Protein AF-A0A849RIR8-F1 (afdb_monomer)

Radius of gyration: 17.21 Å; Cα contacts (8 Å, |Δi|>4): 256; chains: 1; bounding box: 41×35×41 Å

Secondary structure (DSSP, 8-state):
-EEEEESTT--HHHHHHHHHHHHHTGGGPPSEEEEEE----TT-TTS-GGGGSSEEEEETTS---S--HHHHHHHTSTT-SEEEEE-HHHHTS-HHHHHHHHHHHHHHHHHHHH----HHHHHHHHHHHTSTTTTTS-S-SS-HHHHHHHHHHHHHHHHHT-HHHHHHHHHH--BTTB--HHHHHHHHHHHHHHHTTTHHHHHS--

Sequence (206 aa):
MEILSYPKHSFSDQKILVRQIADFLEPEYSPSHVVLDGGNYSDDATVLDEFRDFAFSWNRDRPKDRVPSHVLGLMNEDLCRNLIWLSRRALEEEEVLLVWIVAHELRHIYQGAKGFSSDALRRVSRDLWRQAEFRALPSSPLGVAELDAEIFAMQTASSILGPAPVTEFLERRLLPRCPRKSYALFLQRLEVACRGNDYQAVNRLS

Foldseek 3Di:
DAEAEVVGPPLPVLVVLLVVLCVVVVVQDDQAYEYHYLDDCPPPPLADCQLVDQKAKDALVDDDGSDPPVVSVLSPDPSHGMYIYGHSVLSPDDSLSVLLSSQLNRLVVSCVPPNADQPQLVVLLQVLCVDPLNVPFPSDPPPSSSLVSNLRSLVSSCVRVNNVVSVVCLCVAADPVGRDNCVVVSSVSSNVSCVVVCRVVRVVPD

Structure (mmCIF, N/CA/C/O backbone):
data_AF-A0A849RIR8-F1
#
_entry.id   AF-A0A849RIR8-F1
#
loop_
_atom_site.group_PDB
_atom_site.id
_atom_site.type_symbol
_atom_site.label_atom_id
_atom_site.label_alt_id
_atom_site.label_comp_id
_atom_site.label_asym_id
_atom_site.label_entity_id
_atom_site.label_seq_id
_atom_site.pdbx_PDB_ins_code
_atom_site.Cartn_x
_atom_site.Cartn_y
_atom_site.Cartn_z
_atom_site.occupancy
_atom_site.B_iso_or_equiv
_atom_site.auth_seq_id
_atom_site.auth_comp_id
_atom_site.auth_asym_id
_atom_site.auth_atom_id
_atom_site.pdbx_PDB_model_num
ATOM 1 N N . MET A 1 1 ? -0.860 -13.962 -8.330 1.00 86.81 1 MET A N 1
ATOM 2 C CA . MET A 1 1 ? 0.022 -12.775 -8.370 1.00 86.81 1 MET A CA 1
ATOM 3 C C . MET A 1 1 ? 1.433 -13.234 -8.698 1.00 86.81 1 MET A C 1
ATOM 5 O O . MET A 1 1 ? 1.853 -14.254 -8.163 1.00 86.81 1 MET A O 1
ATOM 9 N N . GLU A 1 2 ? 2.149 -12.511 -9.553 1.00 91.38 2 GLU A N 1
ATOM 10 C CA . GLU A 1 2 ? 3.565 -12.779 -9.838 1.00 91.38 2 GLU A CA 1
ATOM 11 C C . GLU A 1 2 ? 4.462 -11.814 -9.051 1.00 91.38 2 GLU A C 1
ATOM 13 O O . GLU A 1 2 ? 4.167 -10.623 -8.984 1.00 91.38 2 GLU A O 1
ATOM 18 N N . ILE A 1 3 ? 5.536 -12.316 -8.430 1.00 93.44 3 ILE A N 1
ATOM 19 C CA . ILE A 1 3 ? 6.469 -11.498 -7.638 1.00 93.44 3 ILE A CA 1
ATOM 20 C C . ILE A 1 3 ? 7.867 -11.600 -8.232 1.00 93.44 3 ILE A C 1
ATOM 22 O O . ILE A 1 3 ? 8.478 -12.672 -8.259 1.00 93.44 3 ILE A O 1
ATOM 26 N N . LEU A 1 4 ? 8.393 -10.456 -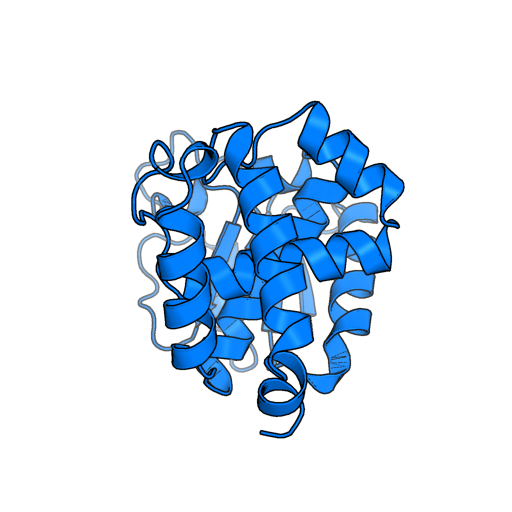8.644 1.00 94.69 4 LEU A N 1
ATOM 27 C CA . LEU A 1 4 ? 9.645 -10.308 -9.370 1.00 94.69 4 LEU A CA 1
ATOM 28 C C . LEU A 1 4 ? 10.625 -9.467 -8.556 1.00 94.69 4 LEU A C 1
ATOM 30 O O . LEU A 1 4 ? 10.229 -8.687 -7.695 1.00 94.69 4 LEU A O 1
ATOM 34 N N . SER A 1 5 ? 11.921 -9.618 -8.825 1.00 95.44 5 SER A N 1
ATOM 35 C CA . SER A 1 5 ? 12.939 -8.754 -8.225 1.00 95.44 5 SER A CA 1
ATOM 36 C C . SER A 1 5 ? 13.954 -8.270 -9.241 1.00 95.44 5 SER A C 1
ATOM 38 O O . SER A 1 5 ? 14.347 -9.012 -10.147 1.00 95.44 5 SER A O 1
ATOM 40 N N . TYR A 1 6 ? 14.437 -7.057 -9.010 1.00 93.44 6 TYR A N 1
ATOM 41 C CA . TYR A 1 6 ? 15.592 -6.485 -9.673 1.00 93.44 6 TYR A CA 1
ATOM 42 C C . TYR A 1 6 ? 16.585 -5.972 -8.613 1.00 93.44 6 TYR A C 1
ATOM 44 O O . TYR A 1 6 ? 16.208 -5.113 -7.826 1.00 93.44 6 TYR A O 1
ATOM 52 N N . PRO A 1 7 ? 17.835 -6.470 -8.546 1.00 91.56 7 PRO A N 1
ATOM 53 C CA . PRO A 1 7 ? 18.391 -7.568 -9.332 1.00 91.56 7 PRO A CA 1
ATOM 54 C C . PRO A 1 7 ? 17.647 -8.905 -9.154 1.00 91.56 7 PRO A C 1
ATOM 56 O O . PRO A 1 7 ? 16.897 -9.135 -8.196 1.00 91.56 7 PRO A O 1
ATOM 59 N N . LYS A 1 8 ? 17.839 -9.816 -10.116 1.00 87.38 8 LYS A N 1
ATOM 60 C CA . LYS A 1 8 ? 17.247 -11.160 -10.051 1.00 87.38 8 LYS A CA 1
ATOM 61 C C . LYS A 1 8 ? 17.768 -11.904 -8.817 1.00 87.38 8 LYS A C 1
ATOM 63 O O . LYS A 1 8 ? 18.931 -11.773 -8.457 1.00 87.38 8 LYS A O 1
ATOM 68 N N . HIS A 1 9 ? 16.901 -12.708 -8.201 1.00 84.12 9 HIS A N 1
ATOM 69 C CA . HIS A 1 9 ? 17.190 -13.511 -6.998 1.00 84.12 9 HIS A CA 1
ATOM 70 C C . HIS A 1 9 ? 17.498 -12.723 -5.709 1.00 84.12 9 HIS A C 1
ATOM 72 O O . HIS A 1 9 ? 17.885 -13.325 -4.713 1.00 84.12 9 HIS A O 1
ATOM 78 N N . SER A 1 10 ? 17.266 -11.410 -5.686 1.00 89.06 10 SER A N 1
ATOM 79 C CA . SER A 1 10 ? 17.319 -10.599 -4.464 1.00 89.06 10 SER A CA 1
ATOM 80 C C . SER A 1 10 ? 16.000 -10.639 -3.672 1.00 89.06 10 SER A C 1
ATOM 82 O O . SER A 1 10 ? 14.967 -11.099 -4.180 1.00 89.06 10 SER A O 1
ATOM 84 N N . PHE A 1 11 ? 16.054 -10.122 -2.437 1.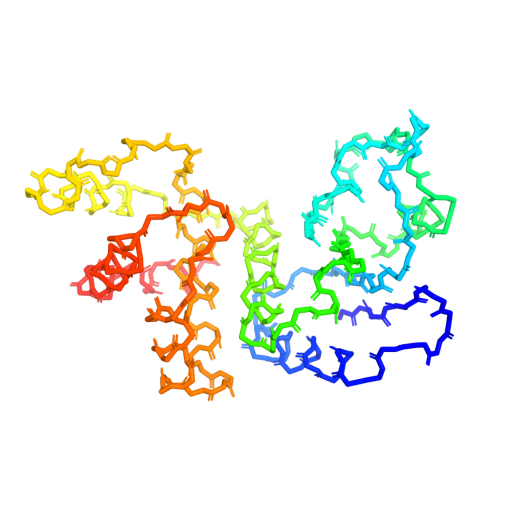00 93.62 11 PHE A N 1
ATOM 85 C CA . PHE A 1 11 ? 14.905 -9.826 -1.567 1.00 93.62 11 PHE A CA 1
ATOM 86 C C . PHE A 1 11 ? 14.034 -11.037 -1.197 1.00 93.62 11 PHE A C 1
ATOM 88 O O . PHE A 1 11 ? 12.807 -10.967 -1.242 1.00 93.62 11 PHE A O 1
ATOM 95 N N . SER A 1 12 ? 14.656 -12.177 -0.880 1.00 92.81 12 SER A N 1
ATOM 96 C CA . SER A 1 12 ? 13.939 -13.421 -0.556 1.00 92.81 12 SER A CA 1
ATOM 97 C C . SER A 1 12 ? 12.933 -13.251 0.586 1.00 92.81 12 SER A C 1
ATOM 99 O O . SER A 1 12 ? 11.796 -13.699 0.450 1.00 92.81 12 SER A O 1
ATOM 101 N N . ASP A 1 13 ? 13.313 -12.553 1.655 1.00 93.81 13 ASP A N 1
ATOM 102 C CA . ASP A 1 13 ? 12.458 -12.361 2.831 1.00 93.81 13 ASP A CA 1
ATOM 103 C C . ASP A 1 13 ? 11.270 -11.447 2.506 1.00 93.81 13 ASP A C 1
ATOM 105 O O . ASP A 1 13 ? 10.117 -11.788 2.771 1.00 93.81 13 ASP A O 1
ATOM 109 N N . GLN A 1 14 ? 11.515 -10.341 1.798 1.00 95.31 14 GLN A N 1
ATOM 110 C CA . GLN A 1 14 ? 10.458 -9.440 1.337 1.00 95.31 14 GLN A CA 1
ATOM 111 C C . GLN A 1 14 ? 9.493 -10.149 0.379 1.00 95.31 14 GLN A C 1
ATOM 113 O O . GLN A 1 14 ? 8.292 -9.903 0.430 1.00 95.31 14 GLN A O 1
ATOM 118 N N . LYS A 1 15 ? 9.973 -11.065 -0.474 1.00 94.56 15 LYS A N 1
ATOM 119 C CA . LYS A 1 15 ? 9.090 -11.879 -1.328 1.00 94.56 15 LYS A CA 1
ATOM 120 C C . LYS A 1 15 ? 8.179 -12.782 -0.510 1.00 94.56 15 LYS A C 1
ATOM 122 O O . LYS A 1 15 ? 7.018 -12.929 -0.879 1.00 94.56 15 LYS A O 1
ATOM 127 N N . ILE A 1 16 ? 8.689 -13.399 0.557 1.00 93.94 16 ILE A N 1
ATOM 128 C CA . ILE A 1 16 ? 7.873 -14.222 1.461 1.00 93.94 16 ILE A CA 1
ATOM 129 C C . ILE A 1 16 ? 6.782 -13.355 2.089 1.00 93.94 16 ILE A C 1
ATOM 131 O O . ILE A 1 16 ? 5.612 -13.728 2.035 1.00 93.94 16 ILE A O 1
ATOM 135 N N . LEU A 1 17 ? 7.142 -12.172 2.584 1.00 94.12 17 LEU A N 1
ATOM 136 C CA . LEU A 1 17 ? 6.191 -11.249 3.194 1.00 94.12 17 LEU A CA 1
ATOM 137 C C . LEU A 1 17 ? 5.127 -10.766 2.195 1.00 94.12 17 LEU A C 1
ATOM 139 O O . LEU A 1 17 ? 3.938 -10.807 2.488 1.00 94.12 17 LEU A O 1
ATOM 143 N N . VAL A 1 18 ? 5.522 -10.399 0.971 1.00 93.81 18 VAL A N 1
ATOM 144 C CA . VAL A 1 18 ? 4.588 -10.012 -0.105 1.00 93.81 18 VAL A CA 1
ATOM 145 C C . VAL A 1 18 ? 3.625 -11.154 -0.451 1.00 93.81 18 VAL A C 1
ATOM 147 O O . VAL A 1 18 ? 2.446 -10.894 -0.690 1.00 93.81 18 VAL A O 1
ATOM 150 N N . ARG A 1 19 ? 4.082 -12.417 -0.444 1.00 92.38 19 ARG A N 1
ATOM 151 C CA . ARG A 1 19 ? 3.189 -13.579 -0.621 1.00 92.38 19 ARG A CA 1
ATOM 152 C C . ARG A 1 19 ? 2.186 -13.688 0.513 1.00 92.38 19 ARG A C 1
ATOM 154 O O . ARG A 1 19 ? 1.003 -13.772 0.230 1.00 92.38 19 ARG A O 1
ATOM 161 N N . GLN A 1 20 ? 2.633 -13.599 1.763 1.00 91.81 20 GLN A N 1
ATOM 162 C CA . GLN A 1 20 ? 1.737 -13.652 2.923 1.00 91.81 20 GLN A CA 1
ATOM 163 C C . GLN A 1 20 ? 0.651 -12.571 2.861 1.00 91.81 20 GLN A C 1
ATOM 165 O O . GLN A 1 20 ? -0.508 -12.847 3.165 1.00 91.81 20 GLN A O 1
ATOM 170 N N . ILE A 1 21 ? 1.006 -11.359 2.422 1.00 91.94 21 ILE A N 1
ATOM 171 C CA . ILE A 1 21 ? 0.040 -10.273 2.214 1.00 91.94 21 ILE A CA 1
ATOM 172 C C . ILE A 1 21 ? -0.959 -10.636 1.122 1.00 91.94 21 ILE A C 1
ATOM 174 O O . ILE A 1 21 ? -2.155 -10.456 1.306 1.00 91.94 21 ILE A O 1
ATOM 178 N N . ALA A 1 22 ? -0.498 -11.145 -0.016 1.00 87.88 22 ALA A N 1
ATOM 179 C CA . ALA A 1 22 ? -1.400 -11.502 -1.101 1.00 87.88 22 ALA A CA 1
ATOM 180 C C . ALA A 1 22 ? -2.305 -12.692 -0.766 1.00 87.88 22 ALA A C 1
ATOM 182 O O . ALA A 1 22 ? -3.479 -12.651 -1.114 1.00 87.88 22 ALA A O 1
ATOM 183 N N . ASP A 1 23 ? -1.794 -13.697 -0.057 1.00 87.12 23 ASP A N 1
ATOM 184 C CA . ASP A 1 23 ? -2.561 -14.864 0.387 1.00 87.12 23 ASP A CA 1
ATOM 185 C C . ASP A 1 23 ? -3.642 -14.450 1.400 1.00 87.12 23 ASP A C 1
ATOM 187 O O . ASP A 1 23 ? -4.774 -14.925 1.345 1.00 87.12 23 ASP A O 1
ATOM 191 N N . PHE A 1 24 ? -3.343 -13.487 2.281 1.00 84.25 24 PHE A N 1
ATOM 192 C CA . PHE A 1 24 ? -4.341 -12.888 3.175 1.00 84.25 24 PHE A CA 1
ATOM 193 C C . PHE A 1 24 ? -5.475 -12.177 2.409 1.00 84.25 24 PHE A C 1
ATOM 195 O O . PHE A 1 24 ? -6.596 -12.080 2.908 1.00 84.25 24 PHE A O 1
ATOM 202 N N . LEU A 1 25 ? -5.197 -11.706 1.190 1.00 79.19 25 LEU A N 1
ATOM 203 C CA . LEU A 1 25 ? -6.100 -10.910 0.353 1.00 79.19 25 LEU A CA 1
ATOM 204 C C . LEU A 1 25 ? -6.679 -11.679 -0.844 1.00 79.19 25 LEU A C 1
ATOM 206 O O . LEU A 1 25 ? -7.371 -11.084 -1.672 1.00 79.19 25 LEU A O 1
ATOM 210 N N . GLU A 1 26 ? -6.413 -12.983 -0.943 1.00 68.19 26 GLU A N 1
ATOM 211 C CA . GLU A 1 26 ? -6.712 -13.832 -2.105 1.00 68.19 26 GLU A CA 1
ATOM 212 C C . GLU A 1 26 ? -8.153 -13.704 -2.663 1.00 68.19 26 GLU A C 1
ATOM 214 O O . GLU A 1 26 ? -8.300 -13.693 -3.888 1.00 68.19 26 GLU A O 1
ATOM 219 N N . PRO A 1 27 ? -9.221 -13.511 -1.854 1.00 59.34 27 PRO A N 1
ATOM 220 C CA . PRO A 1 27 ? -10.583 -13.353 -2.378 1.00 59.34 27 PRO A CA 1
ATOM 221 C C . PRO A 1 27 ? -10.818 -12.068 -3.190 1.00 59.34 27 PRO A C 1
ATOM 223 O O . PRO A 1 27 ? -11.763 -11.996 -3.974 1.00 59.34 27 PRO A O 1
ATOM 226 N N . GLU A 1 28 ? -9.991 -11.042 -2.996 1.00 62.31 28 GLU A N 1
ATOM 227 C CA . GLU A 1 28 ? -10.216 -9.682 -3.505 1.00 62.31 28 GLU A CA 1
ATOM 228 C C . GLU A 1 28 ? -9.292 -9.333 -4.689 1.00 62.31 28 GLU A C 1
ATOM 230 O O . GLU A 1 28 ? -9.334 -8.228 -5.232 1.00 62.31 28 GLU A O 1
ATOM 235 N N . TYR A 1 29 ? -8.453 -10.272 -5.134 1.00 66.50 29 TYR A N 1
ATOM 236 C CA . TYR A 1 29 ? -7.325 -9.947 -6.000 1.00 66.50 29 TYR A CA 1
ATOM 237 C C . TYR A 1 29 ? -7.638 -9.923 -7.499 1.00 66.50 29 TYR A C 1
ATOM 239 O O . TYR A 1 29 ? -8.148 -10.880 -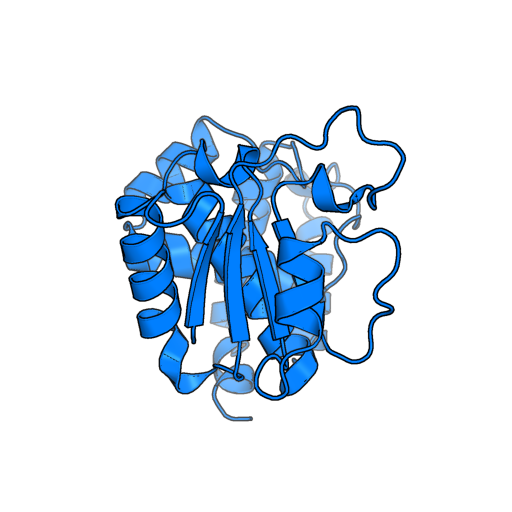8.081 1.00 66.50 29 TYR A O 1
ATOM 247 N N . SER A 1 30 ? -7.203 -8.851 -8.166 1.00 69.38 30 SER A N 1
ATOM 248 C CA . SER A 1 30 ? -7.070 -8.811 -9.627 1.00 69.38 30 SER A CA 1
ATOM 249 C C . SER A 1 30 ? -5.674 -9.284 -10.051 1.00 69.38 30 SER A C 1
ATOM 251 O O . SER A 1 30 ? -4.710 -9.026 -9.325 1.00 69.38 30 SER A O 1
ATOM 253 N N . PRO A 1 31 ? -5.501 -9.932 -11.222 1.00 66.94 31 PRO A N 1
ATOM 254 C CA . PRO A 1 31 ? -4.183 -10.332 -11.713 1.00 66.94 31 PRO A CA 1
ATOM 255 C C . PRO A 1 31 ? -3.190 -9.163 -11.682 1.00 66.94 31 PRO A C 1
ATOM 257 O O . PRO A 1 31 ? -3.415 -8.126 -12.309 1.00 66.94 31 PRO A O 1
ATOM 260 N N . SER A 1 32 ? -2.113 -9.331 -10.913 1.00 82.31 32 SER A N 1
ATOM 261 C CA . SER A 1 32 ? -1.143 -8.274 -10.623 1.00 82.31 32 SER A CA 1
ATOM 262 C C . SER A 1 32 ? 0.275 -8.833 -10.546 1.00 82.31 32 SER A C 1
ATOM 264 O O . SER A 1 32 ? 0.472 -9.981 -10.123 1.00 82.31 32 SER A O 1
ATOM 266 N N . HIS A 1 33 ? 1.239 -8.005 -10.944 1.00 92.06 33 HIS A N 1
ATOM 267 C CA . HIS A 1 33 ? 2.670 -8.216 -10.736 1.00 92.06 33 HIS A CA 1
ATOM 268 C C . HIS A 1 33 ? 3.145 -7.315 -9.598 1.00 92.06 33 HIS A C 1
ATOM 270 O O . HIS A 1 33 ? 2.732 -6.161 -9.521 1.00 92.06 33 HIS A O 1
ATOM 276 N N . VAL A 1 34 ? 4.032 -7.815 -8.744 1.00 93.94 34 VAL A N 1
ATOM 277 C CA . VAL A 1 34 ? 4.746 -7.009 -7.748 1.00 93.94 34 VAL A CA 1
ATOM 278 C C . VAL A 1 34 ? 6.233 -7.060 -8.066 1.00 93.94 34 VAL A C 1
ATOM 280 O O . VAL A 1 34 ? 6.813 -8.141 -8.171 1.00 93.94 34 VAL A O 1
ATOM 283 N N . VAL A 1 35 ? 6.855 -5.897 -8.231 1.00 95.81 35 VAL A N 1
ATOM 284 C CA . VAL A 1 35 ? 8.274 -5.753 -8.565 1.00 95.81 35 VAL A CA 1
ATOM 285 C C . VAL A 1 35 ? 9.016 -5.172 -7.371 1.00 95.81 35 VAL A C 1
ATOM 287 O O . VAL A 1 35 ? 8.757 -4.042 -6.971 1.00 95.81 35 VAL A O 1
ATOM 290 N N . LEU A 1 36 ? 9.958 -5.940 -6.828 1.00 96.75 36 LEU A N 1
ATOM 291 C CA . LEU A 1 36 ? 10.878 -5.506 -5.781 1.00 96.75 36 LEU A CA 1
ATOM 292 C C . LEU A 1 36 ? 12.148 -4.969 -6.450 1.00 96.75 36 LEU A C 1
ATOM 294 O O . LEU A 1 36 ? 12.977 -5.754 -6.921 1.00 96.75 36 LEU A O 1
ATOM 298 N N . ASP A 1 37 ? 12.284 -3.650 -6.528 1.00 96.12 37 ASP A N 1
ATOM 299 C CA . ASP A 1 37 ? 13.335 -2.979 -7.289 1.00 96.12 37 ASP A CA 1
ATOM 300 C C . ASP A 1 37 ? 14.378 -2.309 -6.383 1.00 96.12 37 ASP A C 1
ATOM 302 O O . ASP A 1 37 ? 14.143 -1.263 -5.790 1.00 96.12 37 ASP A O 1
ATOM 306 N N . GLY A 1 38 ? 15.573 -2.894 -6.318 1.00 94.31 38 GLY A N 1
ATOM 307 C CA . GLY A 1 38 ? 16.748 -2.357 -5.632 1.00 94.31 38 GLY A CA 1
ATOM 308 C C . GLY A 1 38 ? 17.486 -1.246 -6.388 1.00 94.31 38 GLY A C 1
ATOM 309 O O . GLY A 1 38 ? 18.560 -0.829 -5.948 1.00 94.31 38 GLY A O 1
ATOM 310 N N . GLY A 1 39 ? 16.969 -0.789 -7.530 1.00 92.19 39 GLY A N 1
ATOM 311 C CA . GLY A 1 39 ? 17.514 0.329 -8.294 1.00 92.19 39 GLY A CA 1
ATOM 312 C C . GLY A 1 39 ? 17.507 1.646 -7.509 1.00 92.19 39 GLY A C 1
ATOM 313 O O . GLY A 1 39 ? 16.654 1.881 -6.654 1.00 92.19 39 GLY A O 1
ATOM 314 N N . ASN A 1 40 ? 18.477 2.520 -7.798 1.00 90.69 40 ASN A N 1
ATOM 315 C CA . ASN A 1 40 ? 18.531 3.876 -7.252 1.00 90.69 40 ASN A CA 1
ATOM 316 C C . ASN A 1 40 ? 18.269 4.894 -8.368 1.00 90.69 40 ASN A C 1
ATOM 318 O O . ASN A 1 40 ? 19.095 5.043 -9.264 1.00 90.69 40 ASN A O 1
ATOM 322 N N . TYR A 1 41 ? 17.147 5.607 -8.267 1.00 90.88 41 TYR A N 1
ATOM 323 C CA . TYR A 1 41 ? 16.669 6.573 -9.263 1.00 90.88 41 TYR A CA 1
ATOM 324 C C . TYR A 1 41 ? 16.723 8.029 -8.780 1.00 90.88 41 TYR A C 1
ATOM 326 O O . TYR A 1 41 ? 16.132 8.919 -9.396 1.00 90.88 41 TYR A O 1
ATOM 334 N N . SER A 1 42 ? 17.410 8.282 -7.660 1.00 87.25 42 SER A N 1
ATOM 335 C CA . SER A 1 42 ? 17.412 9.591 -6.990 1.00 87.25 42 SER A CA 1
ATOM 336 C C . SER A 1 42 ? 17.872 10.728 -7.909 1.00 87.25 42 SER A C 1
ATOM 338 O O . SER A 1 42 ? 17.269 11.797 -7.897 1.00 87.25 42 SER A O 1
ATOM 340 N N . ASP A 1 43 ? 18.862 10.460 -8.765 1.00 88.62 43 ASP A N 1
ATOM 341 C CA . ASP A 1 43 ? 19.470 11.450 -9.664 1.00 88.62 43 ASP A CA 1
ATOM 342 C C . ASP A 1 43 ? 19.120 11.225 -11.147 1.00 88.62 43 ASP A C 1
ATOM 344 O O . ASP A 1 43 ? 19.637 11.910 -12.031 1.00 88.62 43 ASP A O 1
ATOM 348 N N . ASP A 1 44 ? 18.248 10.260 -11.453 1.00 88.69 44 ASP A N 1
ATOM 349 C CA . ASP A 1 44 ? 17.915 9.911 -12.834 1.00 88.69 44 ASP A CA 1
ATOM 350 C C . ASP A 1 44 ? 16.773 10.796 -13.352 1.00 88.69 44 ASP A C 1
ATOM 352 O O . ASP A 1 44 ? 15.606 10.596 -13.021 1.00 88.69 44 ASP A O 1
ATOM 356 N N . ALA A 1 45 ? 17.103 11.806 -14.160 1.00 86.19 45 ALA A N 1
ATOM 357 C CA . ALA A 1 45 ? 16.126 12.717 -14.764 1.00 86.19 45 ALA A CA 1
ATOM 358 C C . ALA A 1 45 ? 15.289 12.080 -15.893 1.00 86.19 45 ALA A C 1
ATOM 360 O O . ALA A 1 45 ? 14.340 12.700 -16.380 1.00 86.19 45 ALA A O 1
ATOM 361 N N . THR A 1 46 ? 15.644 10.872 -16.337 1.00 86.38 46 THR A N 1
ATOM 362 C CA . THR A 1 46 ? 14.974 10.172 -17.441 1.00 86.38 46 THR A CA 1
ATOM 363 C C . THR A 1 46 ? 13.809 9.303 -16.983 1.00 86.38 46 THR A C 1
ATOM 365 O O . THR A 1 46 ? 13.035 8.854 -17.830 1.00 86.38 46 THR A O 1
ATOM 368 N N . VAL A 1 47 ? 13.639 9.120 -15.669 1.00 87.38 47 VAL A N 1
ATOM 369 C CA . VAL A 1 47 ? 12.533 8.362 -15.074 1.00 87.38 47 VAL A CA 1
ATOM 370 C C . VAL A 1 47 ? 11.515 9.270 -14.383 1.00 87.38 47 VAL A C 1
ATOM 372 O O . VAL A 1 47 ? 11.828 10.396 -13.992 1.00 87.38 47 VAL A O 1
ATOM 375 N N . LEU A 1 48 ? 10.270 8.804 -14.264 1.00 87.06 48 LEU A N 1
ATOM 376 C CA . LEU A 1 48 ? 9.223 9.514 -13.522 1.00 87.06 48 LEU A CA 1
ATOM 377 C C . LEU A 1 48 ? 9.592 9.679 -12.043 1.00 87.06 48 LEU A C 1
ATOM 379 O O . LEU A 1 48 ? 10.204 8.798 -11.441 1.00 87.06 48 LEU A O 1
ATOM 383 N N . ASP A 1 49 ? 9.125 10.774 -11.438 1.00 85.94 49 ASP A N 1
ATOM 384 C CA . ASP A 1 49 ? 9.329 11.063 -10.011 1.00 85.94 49 ASP A CA 1
ATOM 385 C C . ASP A 1 49 ? 8.769 9.971 -9.086 1.00 85.94 49 ASP A C 1
ATOM 387 O O . ASP A 1 49 ? 9.256 9.790 -7.975 1.00 85.94 49 ASP A O 1
ATOM 391 N N . GLU A 1 50 ? 7.789 9.196 -9.551 1.00 86.12 50 GLU A N 1
ATOM 392 C CA . GLU A 1 50 ? 7.190 8.072 -8.820 1.00 86.12 50 GLU A CA 1
ATOM 393 C C . GLU A 1 50 ? 8.211 6.966 -8.516 1.00 86.12 50 GLU A C 1
ATOM 395 O O . GLU A 1 50 ? 8.127 6.319 -7.475 1.00 86.12 50 GLU A O 1
ATOM 400 N N . PHE A 1 51 ? 9.250 6.817 -9.351 1.00 87.25 51 PHE A N 1
ATOM 401 C CA . PHE A 1 51 ? 10.379 5.914 -9.091 1.00 87.25 51 PHE A CA 1
ATOM 402 C C . PHE A 1 51 ? 11.312 6.411 -7.972 1.00 87.25 51 PHE A C 1
ATOM 404 O O . PHE A 1 51 ? 12.289 5.746 -7.626 1.00 87.25 51 PHE A O 1
ATOM 411 N N . ARG A 1 52 ? 11.032 7.581 -7.389 1.00 87.88 52 ARG A N 1
ATOM 412 C CA . ARG A 1 52 ? 11.727 8.126 -6.212 1.00 87.88 52 ARG A CA 1
ATOM 413 C C . ARG A 1 52 ? 10.883 8.016 -4.937 1.00 87.88 52 ARG A C 1
ATOM 415 O O . ARG A 1 52 ? 11.397 8.296 -3.846 1.00 87.88 52 ARG A O 1
ATOM 422 N N . ASP A 1 53 ? 9.622 7.600 -5.057 1.00 89.38 53 ASP A N 1
ATOM 423 C CA . ASP A 1 53 ? 8.744 7.312 -3.923 1.00 89.38 53 ASP A CA 1
ATOM 424 C C . ASP A 1 53 ? 9.018 5.904 -3.350 1.00 89.38 53 ASP A C 1
ATOM 426 O O . ASP A 1 53 ? 9.911 5.174 -3.792 1.00 89.38 53 ASP A O 1
ATOM 430 N N . PHE A 1 54 ? 8.292 5.521 -2.307 1.00 89.94 54 PHE A N 1
ATOM 431 C CA . PHE A 1 54 ? 8.328 4.180 -1.733 1.00 89.94 54 PHE A CA 1
ATOM 432 C C . PHE A 1 54 ? 7.718 3.143 -2.674 1.00 89.94 54 PHE A C 1
ATOM 434 O O . PHE A 1 54 ? 8.289 2.069 -2.864 1.00 89.94 54 PHE A O 1
ATOM 441 N N . ALA A 1 55 ? 6.572 3.464 -3.264 1.00 92.75 55 ALA A N 1
ATOM 442 C CA . ALA A 1 55 ? 5.869 2.580 -4.171 1.00 92.75 55 ALA A CA 1
ATOM 443 C C . ALA A 1 55 ? 4.886 3.356 -5.041 1.00 92.75 55 ALA A C 1
ATOM 445 O O . ALA A 1 55 ? 4.522 4.489 -4.728 1.00 92.75 55 ALA A O 1
ATOM 446 N N . PHE A 1 56 ? 4.430 2.701 -6.101 1.00 90.00 56 PHE A N 1
ATOM 447 C CA . PHE A 1 56 ? 3.229 3.096 -6.819 1.00 90.00 56 PHE A CA 1
ATOM 448 C C . PHE A 1 56 ? 2.574 1.872 -7.459 1.00 90.00 56 PHE A C 1
ATOM 450 O O . PHE A 1 56 ? 3.223 0.853 -7.731 1.00 90.00 56 PHE A O 1
ATOM 457 N N . SER A 1 57 ? 1.289 2.010 -7.757 1.00 90.38 57 SER A N 1
ATOM 458 C CA . SER A 1 57 ? 0.532 1.088 -8.590 1.00 90.38 57 SER A CA 1
ATOM 459 C C . SER A 1 57 ? 0.312 1.661 -9.994 1.00 90.38 57 SER A C 1
ATOM 461 O O . SER A 1 57 ? 0.149 2.864 -10.218 1.00 90.38 57 SER A O 1
ATOM 463 N N . TRP A 1 58 ? 0.336 0.774 -10.981 1.00 91.69 58 TRP A N 1
ATOM 464 C CA . TRP A 1 58 ? 0.075 1.062 -12.385 1.00 91.69 58 TRP A CA 1
ATOM 465 C C . TRP A 1 58 ? -0.941 0.064 -12.937 1.00 91.69 58 TRP A C 1
ATOM 467 O O . TRP A 1 58 ? -0.923 -1.117 -12.586 1.00 91.69 58 TRP A O 1
ATOM 477 N N . ASN A 1 59 ? -1.796 0.534 -13.842 1.00 89.19 59 ASN A N 1
ATOM 478 C CA . ASN A 1 59 ? -2.688 -0.293 -14.645 1.00 89.19 59 ASN A CA 1
ATOM 479 C C . ASN A 1 59 ? -2.527 0.058 -16.130 1.00 89.19 59 ASN A C 1
ATOM 481 O O . ASN A 1 59 ? -1.970 1.099 -16.478 1.00 89.19 59 ASN A O 1
ATOM 485 N N . ARG A 1 60 ? -3.049 -0.794 -17.015 1.00 85.12 60 ARG A N 1
ATOM 486 C CA . ARG A 1 60 ? -2.902 -0.633 -18.474 1.00 85.12 60 ARG A CA 1
ATOM 487 C C . ARG A 1 60 ? -3.439 0.671 -19.061 1.00 85.12 60 ARG A C 1
ATOM 489 O O . ARG A 1 60 ? -3.031 1.015 -20.168 1.00 85.12 60 ARG A O 1
ATOM 496 N N . ASP A 1 61 ? -4.308 1.373 -18.347 1.00 83.44 61 ASP A N 1
ATOM 497 C CA . ASP A 1 61 ? -4.892 2.630 -18.812 1.00 83.44 61 ASP A CA 1
ATOM 498 C C . ASP A 1 61 ? -3.955 3.825 -18.568 1.00 83.44 61 ASP A C 1
ATOM 500 O O . ASP A 1 61 ? -4.149 4.900 -19.140 1.00 83.44 61 ASP A O 1
ATOM 504 N N . ARG A 1 62 ? -2.907 3.653 -17.748 1.00 81.31 62 ARG A N 1
ATOM 505 C CA . ARG A 1 62 ? -1.888 4.676 -17.493 1.00 81.31 62 ARG A CA 1
ATOM 506 C C . ARG A 1 62 ? -0.791 4.662 -18.573 1.00 81.31 62 ARG A C 1
ATOM 508 O O . ARG A 1 62 ? -0.301 3.585 -18.929 1.00 81.31 62 ARG A O 1
ATOM 515 N N . PRO A 1 63 ? -0.319 5.835 -19.044 1.00 81.88 63 PRO A N 1
ATOM 516 C CA . PRO A 1 63 ? 0.798 5.915 -19.985 1.00 81.88 63 PRO A CA 1
ATOM 517 C C . PRO A 1 63 ? 2.086 5.292 -19.425 1.00 81.88 63 PRO A C 1
ATOM 519 O O . PRO A 1 63 ? 2.293 5.229 -18.212 1.00 81.88 63 PRO A O 1
ATOM 522 N N . LYS A 1 64 ? 2.956 4.830 -20.331 1.00 83.81 64 LYS A N 1
ATOM 523 C CA . LYS A 1 64 ? 4.218 4.127 -20.032 1.00 83.81 64 LYS A CA 1
ATOM 524 C C . LYS A 1 64 ? 5.437 5.000 -20.347 1.00 83.81 64 LYS A C 1
ATOM 526 O O . LYS A 1 64 ? 6.356 4.571 -21.042 1.00 83.81 64 LYS A O 1
ATOM 531 N N . ASP A 1 65 ? 5.424 6.239 -19.878 1.00 83.62 65 ASP A N 1
ATOM 532 C CA . ASP A 1 65 ? 6.473 7.209 -20.193 1.00 83.62 65 ASP A CA 1
ATOM 533 C C . ASP A 1 65 ? 7.554 7.208 -19.114 1.00 83.62 65 ASP A C 1
A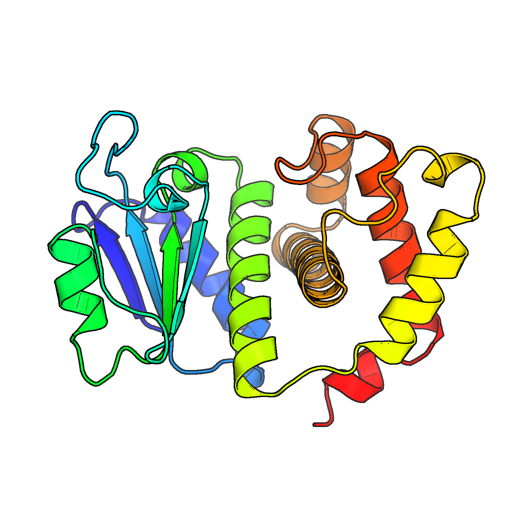TOM 535 O O . ASP A 1 65 ? 7.231 7.180 -17.932 1.00 83.62 65 ASP A O 1
ATOM 539 N N . ARG A 1 66 ? 8.835 7.313 -19.503 1.00 87.12 66 ARG A N 1
ATOM 540 C CA . ARG A 1 66 ? 9.957 7.495 -18.555 1.00 87.12 66 ARG A CA 1
ATOM 541 C C . ARG A 1 66 ? 10.005 6.401 -17.470 1.00 87.12 66 ARG A C 1
ATOM 543 O O . ARG A 1 66 ? 10.073 6.673 -16.274 1.00 87.12 66 ARG A O 1
ATOM 550 N N . VAL A 1 67 ? 9.952 5.147 -17.915 1.00 89.94 67 VAL A N 1
ATOM 551 C CA . VAL A 1 67 ? 9.973 3.940 -17.075 1.00 89.94 67 VAL A CA 1
ATOM 552 C C . VAL A 1 67 ? 11.310 3.202 -17.261 1.00 89.94 67 VAL A C 1
ATOM 554 O O . VAL A 1 67 ? 11.751 3.059 -18.406 1.00 89.94 67 VAL A O 1
ATOM 557 N N . PRO A 1 68 ? 11.947 2.675 -16.194 1.00 91.50 68 PRO A N 1
ATOM 558 C CA . PRO A 1 68 ? 13.127 1.819 -16.314 1.00 91.50 68 PRO A CA 1
ATOM 559 C C . PRO A 1 68 ? 12.894 0.621 -17.245 1.00 91.50 68 PRO A C 1
ATOM 561 O O . PRO A 1 68 ? 11.835 -0.004 -17.218 1.00 91.50 68 PRO A O 1
ATOM 564 N N . SER A 1 69 ? 13.896 0.257 -18.049 1.00 91.12 69 SER A N 1
ATOM 565 C CA . SER A 1 69 ? 13.737 -0.753 -19.112 1.00 91.12 69 SER A CA 1
ATOM 566 C C . SER A 1 69 ? 13.219 -2.118 -18.628 1.00 91.12 69 SER A C 1
ATOM 568 O O . SER A 1 69 ? 12.374 -2.717 -19.296 1.00 91.12 69 SER A O 1
ATOM 570 N N . HIS A 1 70 ? 13.656 -2.599 -17.458 1.00 90.12 70 HIS A N 1
ATOM 571 C CA . HIS A 1 70 ? 13.167 -3.858 -16.878 1.00 90.12 70 HIS A CA 1
ATOM 572 C C . HIS A 1 70 ? 11.713 -3.772 -16.417 1.00 90.12 70 HIS A C 1
ATOM 574 O O . HIS A 1 70 ? 10.997 -4.759 -16.539 1.00 90.12 70 HIS A O 1
ATOM 580 N N . VAL A 1 71 ? 11.255 -2.613 -15.936 1.00 92.25 71 VAL A N 1
ATOM 581 C CA . VAL A 1 71 ? 9.848 -2.396 -15.560 1.00 92.25 71 VAL A CA 1
ATOM 582 C C . VAL A 1 71 ? 8.985 -2.253 -16.813 1.00 92.25 71 VAL A C 1
ATOM 584 O O . VAL A 1 71 ? 7.923 -2.865 -16.902 1.00 92.25 71 VAL A O 1
ATOM 587 N N . LEU A 1 72 ? 9.470 -1.527 -17.825 1.00 92.00 72 LEU A N 1
ATOM 588 C CA . LEU A 1 72 ? 8.779 -1.367 -19.105 1.00 92.00 72 LEU A CA 1
ATOM 589 C C . LEU A 1 72 ? 8.547 -2.716 -19.799 1.00 92.00 72 LEU A C 1
ATOM 591 O O . LEU A 1 72 ? 7.470 -2.936 -20.352 1.00 92.00 72 LEU A O 1
ATOM 595 N N . GLY A 1 73 ? 9.532 -3.621 -19.741 1.00 90.56 73 GLY A N 1
ATOM 596 C CA . GLY A 1 73 ? 9.399 -4.991 -20.239 1.00 90.56 73 GLY A CA 1
ATOM 597 C C . GLY A 1 73 ? 8.179 -5.698 -19.648 1.00 90.56 73 GLY A C 1
ATOM 598 O O . GLY A 1 73 ? 7.329 -6.163 -20.401 1.00 90.56 73 GLY A O 1
ATOM 599 N N . LEU A 1 74 ? 8.034 -5.658 -18.321 1.00 90.75 74 LEU A N 1
ATOM 600 C CA . LEU A 1 74 ? 6.911 -6.267 -17.600 1.00 90.75 74 LEU A CA 1
ATOM 601 C C . LEU A 1 74 ? 5.574 -5.607 -17.938 1.00 90.75 74 LEU A C 1
ATOM 603 O O . LEU A 1 74 ? 4.577 -6.285 -18.161 1.00 90.75 74 LEU A O 1
ATOM 607 N N . MET A 1 75 ? 5.533 -4.276 -18.020 1.00 90.69 75 MET A N 1
ATOM 608 C CA . MET A 1 75 ? 4.309 -3.543 -18.373 1.00 90.69 75 MET A CA 1
ATOM 609 C C . MET A 1 75 ? 3.811 -3.876 -19.787 1.00 90.69 75 MET A C 1
ATOM 611 O O . MET A 1 75 ? 2.638 -3.650 -20.100 1.00 90.69 75 MET A O 1
ATOM 615 N N . ASN A 1 76 ? 4.686 -4.368 -20.667 1.00 90.06 76 ASN A N 1
ATOM 616 C CA . ASN A 1 76 ? 4.348 -4.793 -22.025 1.00 90.06 76 ASN A CA 1
ATOM 617 C C . ASN A 1 76 ? 3.879 -6.251 -22.118 1.00 90.06 76 ASN A C 1
ATOM 619 O O . ASN A 1 76 ? 3.386 -6.642 -23.173 1.00 90.06 76 ASN A O 1
ATOM 623 N N . GLU A 1 77 ? 3.970 -7.037 -21.047 1.00 89.19 77 GLU A N 1
ATOM 624 C CA . GLU A 1 77 ? 3.496 -8.421 -21.042 1.00 89.19 77 GLU A CA 1
ATOM 625 C C . GLU A 1 77 ? 1.967 -8.501 -21.007 1.00 89.19 77 GLU A C 1
ATOM 627 O O . GLU A 1 77 ? 1.303 -7.787 -20.249 1.00 89.19 77 GLU A O 1
ATOM 632 N N . ASP A 1 78 ? 1.388 -9.417 -21.791 1.00 84.94 78 ASP A N 1
ATOM 633 C CA . ASP A 1 78 ? -0.067 -9.593 -21.926 1.00 84.94 78 ASP A CA 1
ATOM 634 C C . ASP A 1 78 ? -0.790 -9.923 -20.615 1.00 84.94 78 ASP A C 1
ATOM 636 O O . ASP A 1 78 ? -1.944 -9.526 -20.400 1.00 8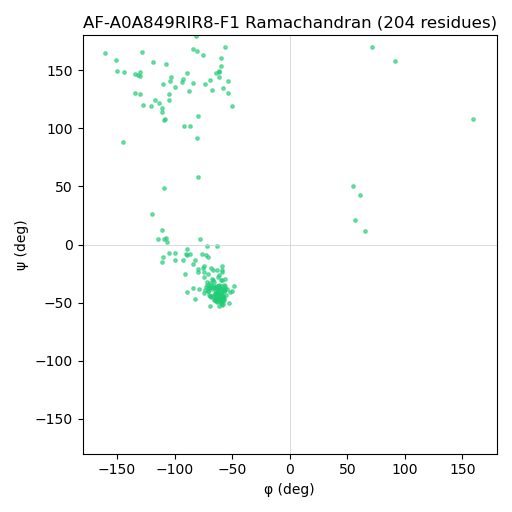4.94 78 ASP A O 1
ATOM 640 N N . LEU A 1 79 ? -0.082 -10.601 -19.716 1.00 85.62 79 LEU A N 1
ATOM 641 C CA . LEU A 1 79 ? -0.580 -11.016 -18.410 1.00 85.62 79 LEU A CA 1
ATOM 642 C C . LEU A 1 79 ? -0.452 -9.910 -17.350 1.00 85.62 79 LEU A C 1
ATOM 644 O O . LEU A 1 79 ? -1.142 -9.956 -16.330 1.00 85.62 79 LEU A O 1
ATOM 648 N N . CYS A 1 80 ? 0.366 -8.882 -17.592 1.00 87.69 80 CYS A N 1
ATOM 649 C CA . CYS A 1 80 ? 0.521 -7.748 -16.689 1.00 87.69 80 CYS A CA 1
ATOM 650 C C . CYS A 1 80 ? -0.626 -6.745 -16.887 1.00 87.69 80 CYS A C 1
ATOM 652 O O . CYS A 1 80 ? -0.605 -5.875 -17.764 1.00 87.69 80 CYS A O 1
ATOM 654 N N . ARG A 1 81 ? -1.691 -6.920 -16.093 1.00 88.94 81 ARG A N 1
ATOM 655 C CA . ARG A 1 81 ? -2.852 -6.011 -16.049 1.00 88.94 81 ARG A CA 1
ATOM 656 C C . ARG A 1 81 ? -2.670 -4.890 -15.038 1.00 88.94 81 ARG A C 1
ATOM 658 O O . ARG A 1 81 ? -3.000 -3.748 -15.345 1.00 88.94 81 ARG A O 1
ATOM 665 N N . ASN A 1 82 ? -2.110 -5.238 -13.886 1.00 91.50 82 ASN A N 1
ATOM 666 C CA . ASN A 1 82 ? -1.722 -4.313 -12.838 1.00 91.50 82 ASN A CA 1
ATOM 667 C C . ASN A 1 82 ? -0.282 -4.606 -12.415 1.00 91.50 82 ASN A C 1
ATOM 669 O O . ASN A 1 82 ? 0.156 -5.763 -12.438 1.00 91.50 82 ASN A O 1
ATOM 673 N N . LEU A 1 83 ? 0.427 -3.566 -12.001 1.00 93.00 83 LEU A N 1
ATOM 674 C CA . LEU A 1 83 ? 1.793 -3.638 -11.506 1.00 93.00 83 LEU A CA 1
ATOM 675 C C . LEU A 1 83 ? 1.906 -2.805 -10.232 1.00 93.00 83 LEU A C 1
ATOM 677 O O . LEU A 1 83 ? 1.508 -1.646 -10.225 1.00 93.00 83 LEU A O 1
ATOM 681 N N . ILE A 1 84 ? 2.470 -3.387 -9.181 1.00 94.19 84 ILE A N 1
ATOM 682 C CA . ILE A 1 84 ? 2.961 -2.657 -8.015 1.00 94.19 84 ILE A CA 1
ATOM 683 C C . ILE A 1 84 ? 4.469 -2.643 -8.110 1.00 94.19 84 ILE A C 1
ATOM 685 O O . ILE A 1 84 ? 5.107 -3.695 -8.197 1.00 94.19 84 ILE A O 1
ATOM 689 N N . TRP A 1 85 ? 5.039 -1.454 -8.084 1.00 95.69 85 TRP A N 1
ATOM 690 C CA . TRP A 1 85 ? 6.474 -1.272 -8.022 1.00 95.69 85 TRP A CA 1
ATOM 691 C C . TRP A 1 85 ? 6.861 -0.838 -6.609 1.00 95.69 85 TRP A C 1
ATOM 693 O O . TRP A 1 85 ? 6.266 0.089 -6.065 1.00 95.69 85 TRP A O 1
ATOM 703 N N . LEU A 1 86 ? 7.838 -1.526 -6.015 1.00 96.12 86 LEU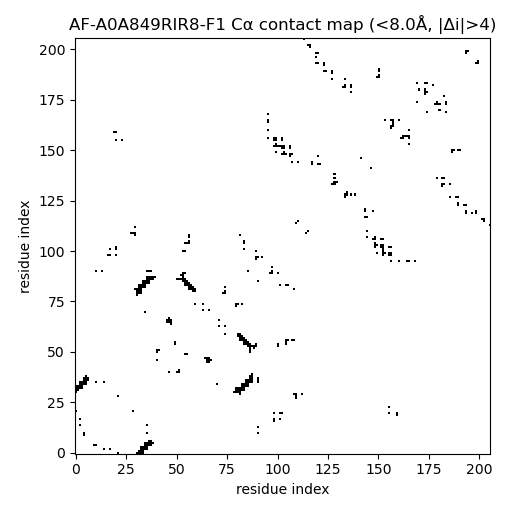 A N 1
ATOM 704 C CA . LEU A 1 86 ? 8.393 -1.231 -4.696 1.00 96.12 86 LEU A CA 1
ATOM 705 C C . LEU A 1 86 ? 9.838 -0.778 -4.863 1.00 96.12 86 LEU A C 1
ATOM 707 O O . LEU A 1 86 ? 10.666 -1.521 -5.398 1.00 96.12 86 LEU A O 1
ATOM 711 N N . SER A 1 87 ? 10.137 0.424 -4.386 1.00 95.00 87 SER A N 1
ATOM 712 C CA . SER A 1 87 ? 11.469 1.003 -4.490 1.00 95.00 87 SER A CA 1
ATOM 713 C C . SER A 1 87 ? 12.449 0.382 -3.513 1.00 95.00 87 SER A C 1
ATOM 715 O O . SER A 1 87 ? 12.071 -0.169 -2.478 1.00 95.00 87 SER A O 1
ATOM 717 N N . ARG A 1 88 ? 13.739 0.597 -3.771 1.00 94.31 88 ARG A N 1
ATOM 718 C CA . ARG A 1 88 ? 14.811 0.249 -2.841 1.00 94.31 88 ARG A CA 1
ATOM 719 C C . ARG A 1 88 ? 14.540 0.793 -1.442 1.00 94.31 88 ARG A C 1
ATOM 721 O O . ARG A 1 88 ? 14.762 0.081 -0.471 1.00 94.31 88 ARG A O 1
ATOM 728 N N . ARG A 1 89 ? 14.021 2.025 -1.355 1.00 92.12 89 ARG A N 1
ATOM 729 C CA . ARG A 1 89 ? 13.678 2.657 -0.079 1.00 92.12 89 ARG A CA 1
ATOM 730 C C . ARG A 1 89 ? 12.658 1.807 0.664 1.00 92.12 89 ARG A C 1
ATOM 732 O O . ARG A 1 89 ? 12.925 1.473 1.800 1.00 92.12 89 ARG A O 1
ATOM 739 N N . ALA A 1 90 ? 11.564 1.386 0.023 1.00 93.19 90 ALA A N 1
ATOM 740 C CA . ALA A 1 90 ? 10.565 0.514 0.652 1.00 93.19 90 ALA A CA 1
ATOM 741 C C . ALA A 1 90 ? 11.125 -0.846 1.085 1.00 93.19 90 ALA A C 1
ATOM 743 O O . ALA A 1 90 ? 10.717 -1.375 2.112 1.00 93.19 90 ALA A O 1
ATOM 744 N N . LEU A 1 91 ? 12.063 -1.410 0.324 1.00 94.62 91 LEU A N 1
ATOM 745 C CA . LEU A 1 91 ? 12.660 -2.717 0.620 1.00 94.62 91 LEU A CA 1
ATOM 746 C C . LEU A 1 91 ? 13.650 -2.693 1.793 1.00 94.62 91 LEU A C 1
ATOM 748 O O . LEU A 1 91 ? 13.893 -3.738 2.397 1.00 94.62 91 LEU A O 1
ATOM 752 N N . GLU A 1 92 ? 14.221 -1.525 2.090 1.00 93.06 92 GLU A N 1
ATOM 753 C CA . GLU A 1 92 ? 15.117 -1.276 3.227 1.00 93.06 92 GLU A CA 1
ATOM 754 C C . GLU A 1 92 ? 14.354 -0.856 4.498 1.00 93.06 92 GLU A C 1
ATOM 756 O O . GLU A 1 92 ? 14.963 -0.683 5.554 1.00 93.06 92 GLU A O 1
ATOM 761 N N . GLU A 1 93 ? 13.030 -0.695 4.411 1.00 92.94 93 GLU A N 1
ATOM 762 C CA . GLU A 1 93 ? 12.187 -0.356 5.553 1.00 92.94 93 GLU A CA 1
ATOM 763 C C . GLU A 1 93 ? 11.841 -1.560 6.431 1.00 92.94 93 GLU A C 1
ATOM 765 O O . GLU A 1 93 ? 11.986 -2.729 6.079 1.00 92.94 93 GLU A O 1
ATOM 770 N N . GLU A 1 94 ? 11.332 -1.229 7.610 1.00 94.31 94 GLU A N 1
ATOM 771 C CA . GLU A 1 94 ? 10.836 -2.181 8.593 1.00 94.31 94 GLU A CA 1
ATOM 772 C C . GLU A 1 94 ? 9.621 -2.953 8.066 1.00 94.31 94 GLU A C 1
ATOM 774 O O . GLU A 1 94 ? 8.787 -2.399 7.345 1.00 94.31 94 GLU A O 1
ATOM 779 N N . GLU A 1 95 ? 9.469 -4.210 8.492 1.00 95.50 95 GLU A N 1
ATOM 780 C CA . GLU A 1 95 ? 8.414 -5.113 8.007 1.00 95.50 95 GLU A CA 1
ATOM 781 C C . GLU A 1 95 ? 7.012 -4.503 8.099 1.00 95.50 95 GLU A C 1
ATOM 783 O O . GLU A 1 95 ? 6.232 -4.622 7.158 1.00 95.50 95 GLU A O 1
ATOM 788 N N . VAL A 1 96 ? 6.704 -3.790 9.192 1.00 95.81 96 VAL A N 1
ATOM 789 C CA . VAL A 1 96 ? 5.411 -3.107 9.368 1.00 95.81 96 VAL A CA 1
ATOM 790 C C . VAL A 1 96 ? 5.146 -2.124 8.232 1.00 95.81 96 VAL A C 1
ATOM 792 O O . VAL A 1 96 ? 4.050 -2.119 7.674 1.00 95.81 96 VAL A O 1
ATOM 795 N N . LEU A 1 97 ? 6.138 -1.311 7.866 1.00 94.12 97 LEU A N 1
ATOM 796 C CA . LEU A 1 97 ? 5.982 -0.316 6.811 1.00 94.12 97 LEU A CA 1
ATOM 797 C C . LEU A 1 97 ? 5.932 -0.978 5.432 1.00 94.12 97 LEU A C 1
ATOM 799 O O . LEU A 1 97 ? 5.141 -0.552 4.595 1.00 94.12 97 LEU A O 1
ATOM 803 N N . LEU A 1 98 ? 6.703 -2.044 5.205 1.00 94.88 98 LEU A N 1
ATOM 804 C CA . LEU A 1 98 ? 6.635 -2.802 3.956 1.00 94.88 98 LEU A CA 1
ATOM 805 C C . LEU A 1 98 ? 5.253 -3.445 3.762 1.00 94.88 98 LEU A C 1
ATOM 807 O O . LEU A 1 98 ? 4.659 -3.298 2.693 1.00 94.88 98 LEU A O 1
ATOM 811 N N . VAL A 1 99 ? 4.705 -4.095 4.798 1.00 95.50 99 VAL A N 1
ATOM 812 C CA . VAL A 1 99 ? 3.342 -4.653 4.762 1.00 95.50 99 VAL A CA 1
ATOM 813 C C . VAL A 1 99 ? 2.324 -3.560 4.484 1.00 95.50 99 VAL A C 1
ATOM 815 O O . VAL A 1 99 ? 1.447 -3.734 3.638 1.00 95.50 99 VAL A O 1
ATOM 818 N N . TRP A 1 100 ? 2.468 -2.423 5.163 1.00 94.94 100 TRP A N 1
ATOM 819 C CA . TRP A 1 100 ? 1.586 -1.280 4.994 1.00 94.94 100 TRP A CA 1
ATOM 820 C C . TRP A 1 100 ? 1.590 -0.767 3.551 1.00 94.94 100 TRP A C 1
ATOM 822 O O . TRP A 1 100 ? 0.527 -0.628 2.954 1.00 94.94 100 TRP A O 1
ATOM 832 N N . ILE A 1 101 ? 2.771 -0.535 2.969 1.00 94.31 101 ILE A N 1
ATOM 833 C CA . ILE A 1 101 ? 2.932 -0.047 1.592 1.00 94.31 101 ILE A CA 1
ATOM 834 C C . ILE A 1 101 ? 2.297 -1.019 0.593 1.00 94.31 101 ILE A C 1
ATOM 836 O O . ILE A 1 101 ? 1.515 -0.610 -0.261 1.00 94.31 101 ILE A O 1
ATOM 840 N N . VAL A 1 102 ? 2.598 -2.314 0.706 1.00 94.31 102 VAL A N 1
ATOM 841 C CA . VAL A 1 102 ? 2.078 -3.320 -0.231 1.00 94.31 102 VAL A CA 1
ATOM 842 C C . VAL A 1 102 ? 0.560 -3.433 -0.121 1.00 94.31 102 VAL A C 1
ATOM 844 O O . VAL A 1 102 ? -0.129 -3.401 -1.137 1.00 94.31 102 VAL A O 1
ATOM 847 N N . ALA A 1 103 ? 0.018 -3.519 1.096 1.00 93.44 103 ALA A N 1
ATOM 848 C CA . ALA A 1 103 ? -1.425 -3.586 1.309 1.00 93.44 103 ALA A CA 1
ATOM 849 C C . ALA A 1 103 ? -2.143 -2.322 0.807 1.00 93.44 103 ALA A C 1
ATOM 851 O O . ALA A 1 103 ? -3.223 -2.419 0.226 1.00 93.44 103 ALA A O 1
ATOM 852 N N . HIS A 1 104 ? -1.529 -1.151 0.979 1.00 93.94 104 HIS A N 1
ATOM 853 C CA . HIS A 1 104 ? -2.047 0.121 0.486 1.00 93.94 104 HIS A CA 1
ATOM 854 C C . HIS A 1 104 ? -2.176 0.128 -1.047 1.00 93.94 104 HIS A C 1
ATOM 856 O O . HIS A 1 104 ? -3.262 0.365 -1.575 1.00 93.94 104 HIS A O 1
ATOM 862 N N . GLU A 1 105 ? -1.107 -0.214 -1.773 1.00 93.06 105 GLU A N 1
ATOM 863 C CA . GLU A 1 105 ? -1.137 -0.247 -3.245 1.00 93.06 105 GLU A CA 1
ATOM 864 C C . GLU A 1 105 ? -2.084 -1.324 -3.787 1.00 93.06 105 GLU A C 1
ATOM 866 O O . GLU A 1 105 ? -2.751 -1.142 -4.809 1.00 93.06 105 GLU A O 1
ATOM 871 N N . LEU A 1 106 ? -2.216 -2.439 -3.070 1.00 91.44 106 LEU A N 1
ATOM 872 C CA . LEU A 1 106 ? -3.197 -3.463 -3.410 1.00 91.44 106 LEU A CA 1
ATOM 873 C C . LEU A 1 106 ? -4.624 -2.994 -3.254 1.00 91.44 106 LEU A C 1
ATOM 875 O O . LEU A 1 106 ? -5.480 -3.333 -4.078 1.00 91.44 106 LEU A O 1
ATOM 879 N N . ARG A 1 107 ? -4.878 -2.166 -2.244 1.00 90.81 107 ARG A N 1
ATOM 880 C CA . ARG A 1 107 ? -6.193 -1.580 -2.075 1.00 90.81 107 ARG A CA 1
ATOM 881 C C . ARG A 1 107 ? -6.543 -0.649 -3.230 1.00 90.81 107 ARG A C 1
ATOM 883 O O . ARG A 1 107 ? -7.685 -0.683 -3.677 1.00 90.81 107 ARG A O 1
ATOM 890 N N . HIS A 1 108 ? -5.590 0.097 -3.784 1.00 90.94 108 HIS A N 1
ATOM 891 C CA . HIS A 1 108 ? -5.835 0.900 -4.988 1.00 90.94 108 HIS A CA 1
ATOM 892 C C . HIS A 1 108 ? -6.192 0.058 -6.212 1.00 90.94 108 HIS A C 1
ATOM 894 O O . HIS A 1 108 ? -7.132 0.397 -6.935 1.00 90.94 108 HIS A O 1
ATOM 900 N N . ILE A 1 109 ? -5.510 -1.072 -6.421 1.00 89.38 109 ILE A N 1
ATOM 901 C CA . ILE A 1 109 ? -5.862 -2.004 -7.502 1.00 89.38 109 ILE A CA 1
ATOM 902 C C . ILE A 1 109 ? -7.289 -2.531 -7.309 1.00 89.38 109 ILE A C 1
ATOM 904 O O . ILE A 1 109 ? -8.077 -2.529 -8.257 1.00 89.38 109 ILE A O 1
ATOM 908 N N . TYR A 1 110 ? -7.651 -2.926 -6.085 1.00 88.31 110 TYR A N 1
ATOM 909 C CA . TYR A 1 110 ? -9.014 -3.350 -5.759 1.00 88.31 110 TYR A CA 1
ATOM 910 C C . TYR A 1 110 ? -10.043 -2.251 -6.058 1.00 88.31 110 TYR A C 1
ATOM 912 O O . TYR A 1 110 ? -11.013 -2.488 -6.778 1.00 88.31 110 TYR A O 1
ATOM 920 N N . GLN A 1 111 ? -9.810 -1.035 -5.557 1.00 88.19 111 GLN A N 1
ATOM 921 C CA . GLN A 1 111 ? -10.690 0.120 -5.757 1.00 88.19 111 GLN A CA 1
ATOM 922 C C . GLN A 1 111 ? -10.899 0.428 -7.244 1.00 88.19 111 GLN A C 1
ATOM 924 O O . GLN A 1 111 ? -12.016 0.749 -7.646 1.00 88.19 111 GLN A O 1
ATOM 929 N N . GLY A 1 112 ? -9.848 0.311 -8.061 1.00 87.19 112 GLY A N 1
ATOM 930 C CA . GLY A 1 112 ? -9.929 0.503 -9.509 1.00 87.19 112 GLY A CA 1
ATOM 931 C C . GLY A 1 112 ? -10.700 -0.606 -10.229 1.00 87.19 112 GLY A C 1
ATOM 932 O O . GLY A 1 112 ? -11.444 -0.320 -11.163 1.00 87.19 112 GLY A O 1
ATOM 933 N N . ALA A 1 113 ? -10.557 -1.860 -9.795 1.00 85.25 113 ALA A N 1
ATOM 934 C CA . ALA A 1 113 ? -11.162 -3.016 -10.460 1.00 85.25 113 ALA A CA 1
ATOM 935 C C . ALA A 1 113 ? -12.622 -3.280 -10.056 1.00 85.25 113 ALA A C 1
ATOM 937 O O . ALA A 1 113 ? -13.427 -3.705 -10.886 1.00 85.25 113 ALA A O 1
ATOM 938 N N . LYS A 1 114 ? -12.961 -3.072 -8.781 1.00 83.69 114 LYS A N 1
ATOM 939 C CA . LYS A 1 114 ? -14.265 -3.423 -8.190 1.00 83.69 114 LYS A CA 1
ATOM 940 C C . LYS A 1 114 ? -15.104 -2.205 -7.817 1.00 83.69 114 LYS A C 1
ATOM 942 O O . LYS A 1 114 ? -16.308 -2.330 -7.608 1.00 83.69 114 LYS A O 1
ATOM 947 N N . GLY A 1 115 ? -14.490 -1.024 -7.760 1.00 80.06 115 GLY A N 1
ATOM 948 C CA . GLY A 1 115 ? -15.085 0.131 -7.104 1.00 80.06 115 GLY A CA 1
ATOM 949 C C . GLY A 1 115 ? -15.097 -0.031 -5.581 1.00 80.06 115 GLY A C 1
ATOM 950 O O . GLY A 1 115 ? -14.802 -1.090 -5.032 1.00 80.06 115 GLY A O 1
ATOM 951 N N . PHE A 1 116 ? -15.427 1.046 -4.874 1.00 82.69 116 PHE A N 1
ATOM 952 C CA . PHE A 1 116 ? -15.644 1.005 -3.429 1.00 82.69 116 PHE A CA 1
ATOM 953 C C . PHE A 1 116 ? -16.662 2.071 -3.015 1.00 82.69 116 PHE A C 1
ATOM 955 O O . PHE A 1 116 ? -16.768 3.136 -3.636 1.00 82.69 116 PHE A O 1
ATOM 962 N N . SER A 1 117 ? -17.421 1.800 -1.953 1.00 80.81 117 SER A N 1
ATOM 963 C CA . SER A 1 117 ? -18.378 2.772 -1.420 1.00 80.81 117 SER A CA 1
ATOM 964 C C . SER A 1 117 ? -17.664 3.815 -0.561 1.00 80.81 117 SER A C 1
ATOM 966 O O . SER A 1 117 ? -17.194 3.528 0.538 1.00 80.81 117 SER A O 1
ATOM 968 N N . SER A 1 118 ? -17.600 5.055 -1.049 1.00 85.31 118 SER A N 1
ATOM 969 C CA . SER A 1 118 ? -16.880 6.144 -0.372 1.00 85.31 118 SER A CA 1
ATOM 970 C C . SER A 1 118 ? -17.752 6.986 0.569 1.00 85.31 118 SER A C 1
ATOM 972 O O . SER A 1 118 ? -17.226 7.745 1.381 1.00 85.31 118 SER A O 1
ATOM 974 N N . ASP A 1 119 ? -19.081 6.877 0.505 1.00 85.75 119 ASP A N 1
ATOM 975 C CA . ASP A 1 119 ? -19.975 7.819 1.192 1.00 85.75 119 ASP A CA 1
ATOM 976 C C . ASP A 1 119 ? -19.954 7.684 2.713 1.00 85.75 119 ASP A C 1
ATOM 978 O O . ASP A 1 119 ? -19.901 8.692 3.424 1.00 85.75 119 ASP A O 1
ATOM 982 N N . ALA A 1 120 ? -19.975 6.451 3.221 1.00 84.06 120 ALA A N 1
ATOM 983 C CA . ALA A 1 120 ? -19.891 6.195 4.654 1.00 84.06 120 ALA A CA 1
ATOM 984 C C . ALA A 1 120 ? -18.547 6.683 5.209 1.00 84.06 120 ALA A C 1
ATOM 986 O O . ALA A 1 120 ? -18.530 7.483 6.147 1.00 84.06 120 ALA A O 1
ATOM 987 N N . LEU A 1 121 ? -17.441 6.307 4.557 1.00 88.44 121 LEU A N 1
ATOM 988 C CA . LEU A 1 121 ? -16.102 6.736 4.949 1.00 88.44 121 LEU A CA 1
ATOM 989 C C . LEU A 1 121 ? -15.960 8.263 4.913 1.00 88.44 121 LEU A C 1
ATOM 991 O O . LEU A 1 121 ? -15.454 8.857 5.860 1.00 88.44 121 LEU A O 1
ATOM 995 N N . ARG A 1 122 ? -16.490 8.919 3.873 1.00 89.25 122 ARG A N 1
ATOM 996 C CA . ARG A 1 122 ? -16.513 10.385 3.739 1.00 89.25 122 ARG A CA 1
ATOM 997 C C . ARG A 1 122 ? -17.307 11.071 4.850 1.00 89.25 122 ARG A C 1
ATOM 999 O O . ARG A 1 122 ? -16.982 12.197 5.226 1.00 89.25 122 ARG A O 1
ATOM 1006 N N . ARG A 1 123 ? -18.413 10.486 5.316 1.00 88.38 123 ARG A N 1
ATOM 1007 C CA . ARG A 1 123 ? -19.184 11.047 6.441 1.00 88.38 123 ARG A CA 1
ATOM 1008 C C . ARG A 1 123 ? -18.395 10.919 7.739 1.00 88.38 123 ARG A C 1
ATOM 1010 O O . ARG A 1 123 ? -18.139 11.931 8.383 1.00 88.38 123 ARG A O 1
ATOM 1017 N N . VAL A 1 124 ? -17.944 9.708 8.054 1.00 89.50 124 VAL A N 1
ATOM 1018 C CA . VAL A 1 124 ? -17.232 9.410 9.303 1.00 89.50 124 VAL A CA 1
ATOM 1019 C C . VAL A 1 124 ? -15.928 10.204 9.412 1.00 89.50 124 VAL A C 1
ATOM 1021 O O . VAL A 1 124 ? -15.664 10.801 10.455 1.00 89.50 124 VAL A O 1
ATOM 1024 N N . SER A 1 125 ? -15.136 10.284 8.339 1.00 89.81 125 SER A N 1
ATOM 1025 C CA . SER A 1 125 ? -13.881 11.044 8.349 1.00 89.81 125 SER A CA 1
ATOM 1026 C C . SER A 1 125 ? -14.113 12.537 8.590 1.00 89.81 125 SER A C 1
ATOM 1028 O O . SER A 1 125 ? -13.423 13.139 9.412 1.00 89.81 125 SER A O 1
ATOM 1030 N N . ARG A 1 126 ? -15.139 13.134 7.960 1.00 89.31 126 ARG A N 1
ATOM 1031 C CA . ARG A 1 126 ? -15.537 14.536 8.197 1.00 89.31 126 ARG A CA 1
ATOM 1032 C C . ARG A 1 126 ? -15.930 14.804 9.641 1.00 89.31 126 ARG A C 1
ATOM 1034 O O . ARG A 1 126 ? -15.554 15.847 10.174 1.00 89.31 126 ARG A O 1
ATOM 1041 N N . ASP A 1 127 ? -16.667 13.897 10.267 1.00 89.25 127 ASP A N 1
ATOM 1042 C CA . ASP A 1 127 ? -17.065 14.064 11.663 1.00 89.25 127 ASP A CA 1
ATOM 1043 C C . ASP A 1 127 ? -15.877 13.916 12.617 1.00 89.25 127 ASP A C 1
ATOM 1045 O O . ASP A 1 127 ? -15.754 14.695 13.564 1.00 89.25 127 ASP A O 1
ATOM 1049 N N . LEU A 1 128 ? -14.939 13.011 12.322 1.00 90.38 128 LEU A N 1
ATOM 1050 C CA . LEU A 1 128 ? -13.688 12.900 13.073 1.00 90.38 128 LEU A CA 1
ATOM 1051 C C . LEU A 1 128 ? -12.830 14.163 12.946 1.00 90.38 128 LEU A C 1
ATOM 1053 O O . LEU A 1 128 ? -12.405 14.702 13.963 1.00 90.38 128 LEU A O 1
ATOM 1057 N N . TRP A 1 129 ? -12.642 14.718 11.747 1.00 89.62 129 TRP A N 1
ATOM 1058 C CA . TRP A 1 129 ? -11.858 15.952 11.564 1.00 89.62 129 TRP A CA 1
ATOM 1059 C C . TRP A 1 129 ? -12.394 17.167 12.339 1.00 89.62 129 TRP A C 1
ATOM 1061 O O . TRP A 1 129 ? -11.641 18.100 12.621 1.00 89.62 129 TRP A O 1
ATOM 1071 N N . ARG A 1 130 ? -13.679 17.180 12.714 1.00 89.25 130 ARG A N 1
ATOM 1072 C CA . ARG A 1 130 ? -14.272 18.257 13.530 1.00 89.25 130 ARG A CA 1
ATOM 1073 C C . ARG A 1 130 ? -13.856 18.197 15.004 1.00 89.25 130 ARG A C 1
ATOM 1075 O O . ARG A 1 130 ? -13.983 19.215 15.701 1.00 89.25 130 ARG A O 1
ATOM 1082 N N . GLN A 1 131 ? -13.361 17.052 15.477 1.00 91.25 131 GLN A N 1
ATOM 1083 C CA . GLN A 1 131 ? -12.885 16.862 16.850 1.00 91.25 131 GLN A CA 1
ATOM 1084 C C . GLN A 1 131 ? -11.588 17.645 17.086 1.00 91.25 131 GLN A C 1
ATOM 1086 O O . GLN A 1 131 ? -10.743 17.755 16.196 1.00 91.25 131 GLN A O 1
ATOM 1091 N N . ALA A 1 132 ? -11.446 18.236 18.273 1.00 90.06 132 ALA A N 1
ATOM 1092 C CA . ALA A 1 132 ? -10.410 19.228 18.564 1.00 90.06 132 ALA A CA 1
ATOM 1093 C C . ALA A 1 132 ? -8.984 18.700 18.319 1.00 90.06 132 ALA A C 1
ATOM 1095 O O . ALA A 1 132 ? -8.153 19.419 17.767 1.00 90.06 132 ALA A O 1
ATOM 1096 N N . GLU A 1 133 ? -8.731 17.436 18.652 1.00 90.25 133 GLU A N 1
ATOM 1097 C CA . GLU A 1 133 ? -7.451 16.745 18.475 1.00 90.25 133 GLU A CA 1
ATOM 1098 C C . GLU A 1 133 ? -7.067 16.495 17.004 1.00 90.25 133 GLU A C 1
ATOM 1100 O O . GLU A 1 133 ? -5.885 16.319 16.695 1.00 90.25 133 GLU A O 1
ATOM 1105 N N . PHE A 1 134 ? -8.037 16.520 16.083 1.00 89.31 134 PHE A N 1
ATOM 1106 C CA . PHE A 1 134 ? -7.829 16.248 14.656 1.00 89.31 134 PHE A CA 1
ATOM 1107 C C . PHE A 1 134 ? -7.983 17.480 13.768 1.00 89.31 134 PHE A C 1
ATOM 1109 O O . PHE A 1 134 ? -7.570 17.431 12.614 1.00 89.31 134 PHE A O 1
ATOM 1116 N N . ARG A 1 135 ? -8.482 18.607 14.290 1.00 83.75 135 ARG A N 1
ATOM 1117 C CA . ARG A 1 135 ? -8.630 19.864 13.526 1.00 83.75 135 ARG A CA 1
ATOM 1118 C C . ARG A 1 135 ? -7.333 20.366 12.908 1.00 83.75 135 ARG A C 1
ATOM 1120 O O . ARG A 1 135 ? -7.365 21.053 11.894 1.00 83.75 135 ARG A O 1
ATOM 1127 N N . ALA A 1 136 ? -6.204 20.071 13.549 1.00 81.25 136 ALA A N 1
ATOM 1128 C CA . ALA A 1 136 ? -4.901 20.453 13.033 1.00 81.25 136 ALA A CA 1
ATOM 1129 C C . ALA A 1 136 ? -4.479 19.578 11.850 1.00 81.25 136 ALA A C 1
ATOM 1131 O O . ALA A 1 136 ? -3.695 20.053 11.029 1.00 81.25 136 ALA A O 1
ATOM 1132 N N . LEU A 1 137 ? -4.947 18.323 11.761 1.00 80.88 137 LEU A N 1
ATOM 1133 C CA . LEU A 1 137 ? -4.662 17.477 10.606 1.00 80.88 137 LEU A CA 1
ATOM 1134 C C . LEU A 1 137 ? -5.177 18.196 9.355 1.00 80.88 137 LEU A C 1
ATOM 1136 O O . LEU A 1 137 ? -6.282 18.739 9.384 1.00 80.88 137 LEU A O 1
ATOM 1140 N N . PRO A 1 138 ? -4.387 18.247 8.272 1.00 69.56 138 PRO A N 1
ATOM 1141 C CA . PRO A 1 138 ? -4.849 18.865 7.041 1.00 69.56 138 PRO A CA 1
ATOM 1142 C C . PRO A 1 138 ? -6.178 18.217 6.640 1.00 69.56 138 PRO A C 1
ATOM 1144 O O . PRO A 1 138 ? -6.283 16.990 6.624 1.00 69.56 138 PRO A O 1
ATOM 1147 N N . SER A 1 139 ? -7.189 19.043 6.346 1.00 58.84 139 SER A N 1
ATOM 1148 C CA . SER A 1 139 ? -8.573 18.610 6.098 1.00 58.84 139 SER A CA 1
ATOM 1149 C C . SER A 1 139 ? -8.741 17.700 4.876 1.00 58.84 139 SER A C 1
ATOM 1151 O O . SER A 1 139 ? -9.857 17.263 4.616 1.00 58.84 139 SER A O 1
ATOM 1153 N N . SER A 1 140 ? -7.649 17.414 4.154 1.00 49.53 140 SER A N 1
ATOM 1154 C CA . SER A 1 140 ? -7.380 16.208 3.360 1.00 49.53 140 SER A CA 1
ATOM 1155 C C . SER A 1 140 ? -6.284 16.536 2.333 1.00 49.53 140 SER A C 1
ATOM 1157 O O . SER A 1 140 ? -6.593 17.207 1.350 1.00 49.53 140 SER A O 1
ATOM 1159 N N . PRO A 1 141 ? -5.034 16.056 2.459 1.00 54.28 141 PRO A N 1
ATOM 1160 C CA . PRO A 1 141 ? -4.230 15.767 1.276 1.00 54.28 141 PRO A CA 1
ATOM 1161 C C . PRO A 1 141 ? -4.636 14.416 0.659 1.00 54.28 141 PRO A C 1
ATOM 1163 O O . PRO A 1 141 ? -4.403 14.185 -0.519 1.00 54.28 141 PRO A O 1
ATOM 1166 N N . LEU A 1 142 ? -5.278 13.544 1.443 1.00 66.88 142 LEU A N 1
ATOM 1167 C CA . LEU A 1 142 ? -5.582 12.161 1.100 1.00 66.88 142 LEU A CA 1
ATOM 1168 C C . LEU A 1 142 ? -7.083 12.017 0.842 1.00 66.88 142 LEU A C 1
ATOM 1170 O O . LEU A 1 142 ? -7.895 12.091 1.766 1.00 66.88 142 LEU A O 1
ATOM 1174 N N . GLY A 1 143 ? -7.450 11.845 -0.430 1.00 84.25 143 GLY A N 1
ATOM 1175 C CA . GLY A 1 143 ? -8.834 11.608 -0.834 1.00 84.25 143 GLY A CA 1
ATOM 1176 C C . GLY A 1 143 ? -9.443 10.386 -0.136 1.00 84.25 143 GLY A C 1
ATOM 1177 O O . GLY A 1 143 ? -8.762 9.589 0.496 1.00 84.25 143 GLY A O 1
ATOM 1178 N N . VAL A 1 144 ? -10.757 10.194 -0.262 1.00 88.69 144 VAL A N 1
ATOM 1179 C CA . VAL A 1 144 ? -11.443 9.086 0.434 1.00 88.69 144 VAL A CA 1
ATOM 1180 C C . VAL A 1 144 ? -10.882 7.706 0.043 1.00 88.69 144 VAL A C 1
ATOM 1182 O O . VAL A 1 144 ? -10.863 6.809 0.876 1.00 88.69 144 VAL A O 1
ATOM 1185 N N . ALA A 1 145 ? -10.380 7.558 -1.187 1.00 89.69 145 ALA A N 1
ATOM 1186 C CA . ALA A 1 145 ? -9.695 6.348 -1.650 1.00 89.69 145 ALA A CA 1
ATOM 1187 C C . ALA A 1 145 ? -8.382 6.080 -0.894 1.00 89.69 145 ALA A C 1
ATOM 1189 O O . ALA A 1 145 ? -8.125 4.953 -0.486 1.00 89.69 145 ALA A O 1
ATOM 1190 N N . GLU A 1 146 ? -7.593 7.124 -0.637 1.00 90.25 146 GLU A N 1
ATOM 1191 C CA . GLU A 1 146 ? -6.365 7.037 0.158 1.00 90.25 146 GLU A CA 1
ATOM 1192 C C . GLU A 1 146 ? -6.670 6.645 1.603 1.00 90.25 146 GLU A C 1
ATOM 1194 O O . GLU A 1 146 ? -6.020 5.769 2.157 1.00 90.25 146 GLU A O 1
ATOM 1199 N N . LEU A 1 147 ? -7.699 7.243 2.215 1.00 90.50 147 LEU A N 1
ATOM 1200 C CA . LEU A 1 147 ? -8.108 6.866 3.570 1.00 90.50 147 LEU A CA 1
ATOM 1201 C C . LEU A 1 147 ? -8.545 5.402 3.658 1.00 90.50 147 LEU A C 1
ATOM 1203 O O . LEU A 1 147 ? -8.224 4.729 4.632 1.00 90.50 147 LEU A O 1
ATOM 1207 N N . ASP A 1 148 ? -9.274 4.910 2.658 1.00 91.25 148 ASP A N 1
ATOM 1208 C CA . ASP A 1 148 ? -9.660 3.501 2.587 1.00 91.25 148 ASP A CA 1
ATOM 1209 C C . ASP A 1 148 ? -8.423 2.592 2.459 1.00 91.25 148 ASP A C 1
ATOM 1211 O O . ASP A 1 148 ? -8.327 1.597 3.176 1.00 91.25 148 ASP A O 1
ATOM 1215 N N . ALA A 1 149 ? -7.442 2.975 1.636 1.00 91.38 149 ALA A N 1
ATOM 1216 C CA . ALA A 1 149 ? -6.169 2.267 1.499 1.00 91.38 149 ALA A CA 1
ATOM 1217 C C . ALA A 1 149 ? -5.334 2.272 2.791 1.00 91.38 149 ALA A C 1
ATOM 1219 O O . ALA A 1 149 ? -4.788 1.240 3.172 1.00 91.38 149 ALA A O 1
ATOM 1220 N N . GLU A 1 150 ? -5.291 3.387 3.520 1.00 92.00 150 GLU A N 1
ATOM 1221 C CA . GLU A 1 150 ? -4.586 3.514 4.805 1.00 92.00 150 GLU A CA 1
ATOM 1222 C C . GLU A 1 150 ? -5.222 2.661 5.912 1.00 92.00 150 GLU A C 1
ATOM 1224 O O . GLU A 1 150 ? -4.522 1.962 6.646 1.00 92.00 150 GLU A O 1
ATOM 1229 N N . ILE A 1 151 ? -6.555 2.664 6.021 1.00 91.19 151 ILE A N 1
ATOM 1230 C CA . ILE A 1 151 ? -7.271 1.806 6.981 1.00 91.19 151 ILE A CA 1
ATOM 1231 C C . ILE A 1 151 ? -7.021 0.335 6.657 1.00 91.19 151 ILE A C 1
ATOM 1233 O O . ILE A 1 151 ? -6.734 -0.461 7.552 1.00 91.19 151 ILE A O 1
ATOM 1237 N N . PHE A 1 152 ? -7.128 -0.028 5.380 1.00 91.31 152 PHE A N 1
ATOM 1238 C CA . PHE A 1 152 ? -6.912 -1.393 4.923 1.00 91.31 152 PHE A CA 1
ATOM 1239 C C . PHE A 1 152 ? -5.476 -1.864 5.179 1.00 91.31 152 PHE A C 1
ATOM 1241 O O . PHE A 1 152 ? -5.261 -2.981 5.657 1.00 91.31 152 PHE A O 1
ATOM 1248 N N . ALA A 1 153 ? -4.491 -1.003 4.933 1.00 92.88 153 ALA A N 1
ATOM 1249 C CA . ALA A 1 153 ? -3.092 -1.284 5.213 1.00 92.88 153 ALA A CA 1
ATOM 1250 C C . ALA A 1 153 ? -2.839 -1.505 6.711 1.00 92.88 153 ALA A C 1
ATOM 1252 O O . ALA A 1 153 ? -2.218 -2.500 7.087 1.00 92.88 153 ALA A O 1
ATOM 1253 N N . MET A 1 154 ? -3.406 -0.654 7.573 1.00 92.75 154 MET A N 1
ATOM 1254 C CA . MET A 1 154 ? -3.335 -0.810 9.030 1.00 92.75 154 MET A CA 1
ATOM 1255 C C . MET A 1 154 ? -3.937 -2.143 9.500 1.00 92.75 154 MET A C 1
ATOM 1257 O O . MET A 1 154 ? -3.357 -2.835 10.342 1.00 92.75 154 MET A O 1
ATOM 1261 N N . GLN A 1 155 ? -5.092 -2.520 8.946 1.00 92.00 155 GLN A N 1
ATOM 1262 C CA . GLN A 1 155 ? -5.779 -3.780 9.248 1.00 92.00 155 GLN A CA 1
ATOM 1263 C C . GLN A 1 155 ? -4.966 -4.996 8.818 1.00 92.00 155 GLN A C 1
ATOM 1265 O O . GLN A 1 155 ? -4.835 -5.957 9.580 1.00 92.00 155 GLN A O 1
ATOM 1270 N N . THR A 1 156 ? -4.395 -4.937 7.620 1.00 93.00 156 THR A N 1
ATOM 1271 C CA . THR A 1 156 ? -3.567 -6.003 7.056 1.00 93.00 156 THR A CA 1
ATOM 1272 C C . THR A 1 156 ? -2.287 -6.177 7.868 1.00 93.00 156 THR A C 1
ATOM 1274 O O . THR A 1 156 ? -1.991 -7.286 8.310 1.00 93.00 156 THR A O 1
ATOM 1277 N N . ALA A 1 157 ? -1.587 -5.082 8.178 1.00 94.38 157 ALA A N 1
ATOM 1278 C CA . ALA A 1 157 ? -0.403 -5.106 9.034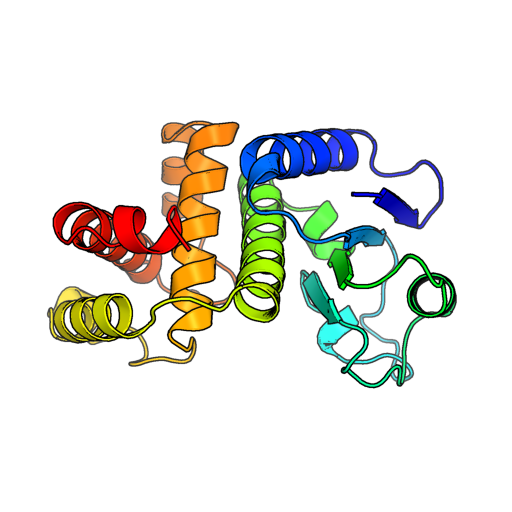 1.00 94.38 157 ALA A CA 1
ATOM 1279 C C . ALA A 1 157 ? -0.709 -5.700 10.414 1.00 94.38 157 ALA A C 1
ATOM 1281 O O . ALA A 1 157 ? 0.015 -6.576 10.884 1.00 94.38 157 ALA A O 1
ATOM 1282 N N . SER A 1 158 ? -1.827 -5.297 11.026 1.00 93.88 158 SER A N 1
ATOM 1283 C CA . SER A 1 158 ? -2.238 -5.808 12.341 1.00 93.88 158 SER A CA 1
ATOM 1284 C C . SER A 1 158 ? -2.621 -7.289 12.307 1.00 93.88 158 SER A C 1
ATOM 1286 O O . SER A 1 158 ? -2.463 -7.980 13.309 1.00 93.88 158 SER A O 1
ATOM 1288 N N . SER A 1 159 ? -3.123 -7.782 11.173 1.00 93.19 159 SER A N 1
ATOM 1289 C CA . SER A 1 159 ? -3.516 -9.186 11.002 1.00 93.19 159 SER A CA 1
ATOM 1290 C C . SER A 1 159 ? -2.315 -10.099 10.757 1.00 93.19 159 SER A C 1
ATOM 1292 O O . SER A 1 159 ? -2.282 -11.206 11.283 1.00 93.19 159 SER A O 1
ATOM 1294 N N . ILE A 1 160 ? -1.326 -9.633 9.987 1.00 94.19 160 ILE A N 1
ATOM 1295 C CA . ILE A 1 160 ? -0.138 -10.417 9.614 1.00 94.19 160 ILE A CA 1
ATOM 1296 C C . ILE A 1 160 ? 0.917 -10.398 10.722 1.00 94.19 160 ILE A C 1
ATOM 1298 O O . ILE A 1 160 ? 1.450 -11.443 11.082 1.00 94.19 160 ILE A O 1
ATOM 1302 N N . LEU A 1 161 ? 1.214 -9.218 11.273 1.00 95.50 161 LEU A N 1
ATOM 1303 C CA . LEU A 1 161 ? 2.299 -9.025 12.244 1.00 95.50 161 LEU A CA 1
ATOM 1304 C C . LEU A 1 161 ? 1.796 -8.989 13.694 1.00 95.50 161 LEU A C 1
ATOM 1306 O O . LEU A 1 161 ? 2.581 -9.083 14.634 1.00 95.50 161 LEU A O 1
ATOM 1310 N N . GLY A 1 162 ? 0.484 -8.861 13.886 1.00 95.00 162 GLY A N 1
ATOM 1311 C CA . GLY A 1 162 ? -0.142 -8.660 15.186 1.00 95.00 162 GLY A CA 1
ATOM 1312 C C . GLY A 1 162 ? -0.325 -7.175 15.536 1.00 95.00 162 GLY A C 1
ATOM 1313 O O . GLY A 1 162 ? 0.374 -6.303 15.017 1.00 95.00 162 GLY A O 1
ATOM 1314 N N . PRO A 1 163 ? -1.259 -6.854 16.450 1.00 93.00 163 PRO A N 1
ATOM 1315 C CA . PRO A 1 163 ? -1.568 -5.470 16.805 1.00 93.00 163 PRO A CA 1
ATOM 1316 C C . PRO A 1 163 ? -0.427 -4.777 17.561 1.00 93.00 163 PRO A C 1
ATOM 1318 O O . PRO A 1 163 ? -0.199 -3.590 17.356 1.00 93.00 163 PRO A O 1
ATOM 1321 N N . ALA A 1 164 ? 0.313 -5.503 18.410 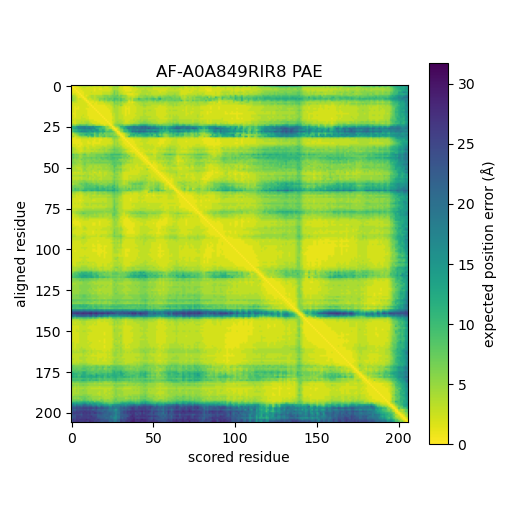1.00 94.75 164 ALA A N 1
ATOM 1322 C CA . ALA A 1 164 ? 1.359 -4.909 19.242 1.00 94.75 164 ALA A CA 1
ATOM 1323 C C . ALA A 1 164 ? 2.532 -4.326 18.420 1.00 94.75 164 ALA A C 1
ATOM 1325 O O . ALA A 1 164 ? 2.844 -3.154 18.637 1.00 94.75 164 ALA A O 1
ATOM 1326 N N . PRO A 1 165 ? 3.117 -5.038 17.429 1.00 95.31 165 PRO A N 1
ATOM 1327 C CA . PRO A 1 165 ? 4.146 -4.453 16.561 1.00 95.31 165 PRO A CA 1
ATOM 1328 C C . PRO A 1 165 ? 3.677 -3.221 15.779 1.00 95.31 165 PRO A C 1
ATOM 1330 O O . PRO A 1 165 ? 4.440 -2.273 15.595 1.00 95.31 165 PRO A O 1
ATOM 1333 N N . VAL A 1 166 ? 2.412 -3.200 15.344 1.00 93.81 166 VAL A N 1
ATOM 1334 C CA . VAL A 1 166 ? 1.835 -2.047 14.633 1.00 93.81 166 VAL A CA 1
ATOM 1335 C C . VAL A 1 166 ? 1.678 -0.847 15.565 1.00 93.81 166 VAL A C 1
ATOM 1337 O O . VAL A 1 166 ? 2.039 0.269 15.191 1.00 93.81 166 VAL A O 1
ATOM 1340 N N . THR A 1 167 ? 1.177 -1.055 16.785 1.00 91.31 167 THR A N 1
ATOM 1341 C CA . THR A 1 167 ? 1.085 0.006 17.797 1.00 91.31 167 THR A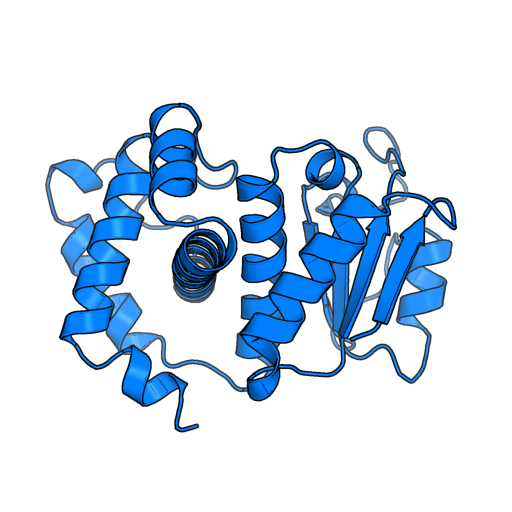 CA 1
ATOM 1342 C C . THR A 1 167 ? 2.463 0.575 18.123 1.00 91.31 167 THR A C 1
ATOM 1344 O O . THR A 1 167 ? 2.637 1.789 18.045 1.00 91.31 167 THR A O 1
ATOM 1347 N N . GLU A 1 168 ? 3.453 -0.278 18.396 1.00 93.31 168 GLU A N 1
ATOM 1348 C CA . GLU A 1 168 ? 4.825 0.153 18.687 1.00 93.31 168 GLU A CA 1
ATOM 1349 C C . GLU A 1 168 ? 5.416 0.978 17.534 1.00 93.31 168 GLU A C 1
ATOM 1351 O O . GLU A 1 168 ? 5.994 2.045 17.754 1.00 93.31 168 GLU A O 1
ATOM 1356 N N . PHE A 1 169 ? 5.236 0.521 16.290 1.00 93.44 169 PHE A N 1
ATOM 1357 C CA . PHE A 1 169 ? 5.672 1.246 15.097 1.00 93.44 169 PHE A CA 1
ATOM 1358 C C . PHE A 1 169 ? 5.057 2.652 15.017 1.00 93.44 169 PHE A C 1
ATOM 1360 O O . PHE A 1 169 ? 5.784 3.626 14.816 1.00 93.44 169 PHE A O 1
ATOM 1367 N N . LEU A 1 170 ? 3.742 2.780 15.216 1.00 90.06 170 LEU A N 1
ATOM 1368 C CA . LEU A 1 170 ? 3.028 4.061 15.133 1.00 90.06 170 LEU A CA 1
ATOM 1369 C C . LEU A 1 170 ? 3.347 5.019 16.296 1.00 90.06 170 LEU A C 1
ATOM 1371 O O . LEU A 1 170 ? 3.218 6.235 16.144 1.00 90.06 170 LEU A O 1
ATOM 1375 N N . GLU A 1 171 ? 3.764 4.501 17.453 1.00 89.12 171 GLU A N 1
ATOM 1376 C CA . GLU A 1 171 ? 4.184 5.319 18.597 1.00 89.12 171 GLU A CA 1
ATOM 1377 C C . GLU A 1 171 ? 5.556 5.965 18.375 1.00 89.12 171 GLU A C 1
ATOM 1379 O O . GLU A 1 171 ? 5.766 7.133 18.727 1.00 89.12 171 GLU A O 1
ATOM 1384 N N . ARG A 1 172 ? 6.491 5.224 17.769 1.00 90.25 172 ARG A N 1
ATOM 1385 C CA . ARG A 1 172 ? 7.869 5.691 17.542 1.00 90.25 172 ARG A CA 1
ATOM 1386 C C . ARG A 1 172 ? 8.075 6.385 16.201 1.00 90.25 172 ARG A C 1
ATOM 1388 O O . ARG A 1 172 ? 8.997 7.193 16.081 1.00 90.25 172 ARG A O 1
ATOM 1395 N N . ARG A 1 173 ? 7.252 6.086 15.192 1.00 85.50 173 ARG A N 1
ATOM 1396 C CA . ARG A 1 173 ? 7.457 6.531 13.812 1.00 85.50 173 ARG A CA 1
ATOM 1397 C C . ARG A 1 173 ? 6.198 7.138 13.209 1.00 85.50 173 ARG A C 1
ATOM 1399 O O . ARG A 1 173 ? 5.074 6.740 13.483 1.00 85.50 173 ARG A O 1
ATOM 1406 N N . LEU A 1 174 ? 6.412 8.135 12.358 1.00 82.88 174 LEU A N 1
ATOM 1407 C CA . LEU A 1 174 ? 5.354 8.777 11.593 1.00 82.88 174 LEU A CA 1
ATOM 1408 C C . LEU A 1 174 ? 5.208 8.106 10.224 1.00 82.88 174 LEU A C 1
ATOM 1410 O O . LEU A 1 174 ? 6.213 7.769 9.596 1.00 82.88 174 LEU A O 1
ATOM 1414 N N . LEU A 1 175 ? 3.972 7.973 9.739 1.00 81.50 175 LEU A N 1
ATOM 1415 C CA . LEU A 1 175 ? 3.718 7.498 8.379 1.00 81.50 175 LEU A CA 1
ATOM 1416 C C . LEU A 1 175 ? 4.218 8.540 7.356 1.00 81.50 175 LEU A C 1
ATOM 1418 O O . LEU A 1 175 ? 3.897 9.724 7.513 1.00 81.50 175 LEU A O 1
ATOM 1422 N N . PRO A 1 176 ? 4.964 8.142 6.303 1.00 73.00 176 PRO A N 1
ATOM 1423 C CA . PRO A 1 176 ? 5.569 9.081 5.352 1.00 73.00 176 PRO A CA 1
ATOM 1424 C C . PRO A 1 176 ? 4.577 10.058 4.701 1.00 73.00 176 PRO A C 1
ATOM 1426 O O . PRO A 1 176 ? 4.893 11.237 4.550 1.00 73.00 176 PRO A O 1
ATOM 1429 N N . ARG A 1 177 ? 3.359 9.597 4.370 1.00 67.94 177 ARG A N 1
ATOM 1430 C CA . ARG A 1 177 ? 2.320 10.410 3.706 1.00 67.94 177 ARG A CA 1
ATOM 1431 C C . ARG A 1 177 ? 1.619 11.410 4.631 1.00 67.94 177 ARG A C 1
ATOM 1433 O O . ARG A 1 177 ? 1.059 12.397 4.157 1.00 67.94 177 ARG A O 1
ATOM 1440 N N . CYS A 1 178 ? 1.665 11.209 5.950 1.00 74.38 178 CYS A N 1
ATOM 1441 C CA . CYS A 1 178 ? 1.124 12.168 6.912 1.00 74.38 178 CYS A CA 1
ATOM 1442 C C . CYS A 1 178 ? 1.979 12.199 8.188 1.00 74.38 178 CYS A C 1
ATOM 1444 O O . CYS A 1 178 ? 1.679 11.500 9.162 1.00 74.38 178 CYS A O 1
ATOM 1446 N N . PRO A 1 179 ? 3.033 13.038 8.226 1.00 76.31 179 PRO A N 1
ATOM 1447 C CA . PRO A 1 179 ? 3.986 13.053 9.325 1.00 76.31 179 PRO A CA 1
ATOM 1448 C C . PRO A 1 179 ? 3.455 13.831 10.539 1.00 76.31 179 PRO A C 1
ATOM 1450 O O . PRO A 1 179 ? 4.042 14.815 10.990 1.00 76.31 179 PRO A O 1
ATOM 1453 N N . ARG A 1 180 ? 2.306 13.420 11.082 1.00 82.44 180 ARG A N 1
ATOM 1454 C CA . ARG A 1 180 ? 1.699 14.004 12.284 1.00 82.44 180 ARG A CA 1
ATOM 1455 C C . ARG A 1 180 ? 1.334 12.910 13.271 1.00 82.44 180 ARG A C 1
ATOM 1457 O O . ARG A 1 180 ? 0.624 11.978 12.921 1.00 82.44 180 ARG A O 1
ATOM 1464 N N . LYS A 1 181 ? 1.748 13.068 14.532 1.00 80.31 181 LYS A N 1
ATOM 1465 C CA . LYS A 1 181 ? 1.481 12.080 15.595 1.00 80.31 181 LYS A CA 1
ATOM 1466 C C . LYS A 1 181 ? -0.011 11.771 15.765 1.00 80.31 181 LYS A C 1
ATOM 1468 O O . LYS A 1 181 ? -0.380 10.630 16.004 1.00 80.31 181 LYS A O 1
ATOM 1473 N N . SER A 1 182 ? -0.879 12.769 15.591 1.00 86.50 182 SER A N 1
ATOM 1474 C CA . SER A 1 182 ? -2.330 12.579 15.690 1.00 86.50 182 SER A CA 1
ATOM 1475 C C . SER A 1 182 ? -2.941 11.794 14.524 1.00 86.50 182 SER A C 1
ATOM 1477 O O . SER A 1 182 ? -4.096 11.392 14.631 1.00 86.50 182 SER A O 1
ATOM 1479 N N . TYR A 1 183 ? -2.202 11.540 13.437 1.00 87.69 183 TYR A N 1
ATOM 1480 C CA . TYR A 1 183 ? -2.711 10.792 12.286 1.00 87.69 183 TYR A CA 1
ATOM 1481 C C . TYR A 1 183 ? -2.902 9.303 12.591 1.00 87.69 183 TYR A C 1
ATOM 1483 O O . TYR A 1 183 ? -3.927 8.738 12.227 1.00 87.69 183 TYR A O 1
ATOM 1491 N N . ALA A 1 184 ? -1.982 8.684 13.337 1.00 87.44 184 ALA A N 1
ATOM 1492 C CA . ALA A 1 184 ? -2.138 7.297 13.777 1.00 87.44 184 ALA A CA 1
ATOM 1493 C C . ALA A 1 184 ? -3.422 7.113 14.605 1.00 87.44 184 ALA A C 1
ATOM 1495 O O . ALA A 1 184 ? -4.241 6.242 14.318 1.00 87.44 184 ALA A O 1
ATOM 1496 N N . LEU A 1 185 ? -3.650 8.008 15.574 1.00 89.62 185 LEU A N 1
ATOM 1497 C CA . LEU A 1 185 ? -4.873 8.013 16.377 1.00 89.62 185 LEU A CA 1
ATOM 1498 C C . LEU A 1 185 ? -6.125 8.278 15.523 1.00 89.62 185 LEU A C 1
ATOM 1500 O O . LEU A 1 185 ? -7.178 7.690 15.766 1.00 89.62 185 LEU A O 1
ATOM 1504 N N . PHE A 1 186 ? -6.020 9.153 14.521 1.00 90.69 186 PHE A N 1
ATOM 1505 C CA . PHE A 1 186 ? -7.103 9.407 13.574 1.00 90.69 186 PHE A CA 1
ATOM 1506 C C . PHE A 1 186 ? -7.475 8.140 12.796 1.00 90.69 186 PHE A C 1
ATOM 1508 O O . PHE A 1 186 ? -8.654 7.794 12.765 1.00 90.69 186 PHE A O 1
ATOM 1515 N N . LEU A 1 187 ? -6.498 7.416 12.236 1.00 89.75 187 LEU A N 1
ATOM 1516 C CA . LEU A 1 187 ? -6.734 6.161 11.512 1.00 89.75 187 LEU A CA 1
ATOM 1517 C C . LEU A 1 187 ? -7.369 5.091 12.406 1.00 89.75 187 LEU A C 1
ATOM 1519 O O . LEU A 1 187 ? -8.346 4.468 12.000 1.00 89.75 187 LEU A O 1
ATOM 1523 N N . GLN A 1 188 ? -6.889 4.936 13.641 1.00 89.62 188 GLN A N 1
ATOM 1524 C CA . GLN A 1 188 ? -7.469 4.006 14.618 1.00 89.62 188 GLN A CA 1
ATOM 1525 C C . GLN A 1 188 ? -8.938 4.333 14.922 1.00 89.62 188 GLN A C 1
ATOM 1527 O O . GLN A 1 188 ? -9.798 3.453 14.909 1.00 89.62 188 GLN A O 1
ATOM 1532 N N . ARG A 1 189 ? -9.270 5.610 15.159 1.00 91.12 189 ARG A N 1
ATOM 1533 C CA . ARG A 1 189 ? -10.667 6.009 15.406 1.00 91.12 189 ARG A CA 1
ATOM 1534 C C . ARG A 1 189 ? -11.540 5.877 14.165 1.00 91.12 189 ARG A C 1
ATOM 1536 O O . ARG A 1 189 ? -12.705 5.501 14.285 1.00 91.12 189 ARG A O 1
ATOM 1543 N N . LEU A 1 190 ? -10.987 6.178 12.994 1.00 89.75 190 LEU A N 1
ATOM 1544 C CA . LEU A 1 190 ? -11.672 6.034 11.715 1.00 89.75 190 LEU A CA 1
ATOM 1545 C C . LEU A 1 190 ? -12.018 4.572 11.446 1.00 89.75 190 LEU A C 1
ATOM 1547 O O . LEU A 1 190 ? -13.157 4.270 11.099 1.00 89.75 190 LEU A O 1
ATOM 1551 N N . GLU A 1 191 ? -11.081 3.665 11.694 1.00 88.25 191 GLU A N 1
ATOM 1552 C CA . GLU A 1 191 ? -11.293 2.230 11.585 1.00 88.25 191 GLU A CA 1
ATOM 1553 C C . GLU A 1 191 ? -12.418 1.736 12.509 1.00 88.25 191 GLU A C 1
ATOM 1555 O O . GLU A 1 191 ? -13.364 1.090 12.046 1.00 88.25 191 GLU A O 1
ATOM 1560 N N . VAL A 1 192 ? -12.353 2.070 13.803 1.00 88.38 192 VAL A N 1
ATOM 1561 C CA . VAL A 1 192 ? -13.374 1.684 14.793 1.00 88.38 192 VAL A CA 1
ATOM 1562 C C . VAL A 1 192 ? -14.752 2.207 14.385 1.00 88.38 192 VAL A C 1
ATOM 1564 O O . VAL A 1 192 ? -15.734 1.463 14.399 1.00 88.38 192 VAL A O 1
ATOM 1567 N N . ALA A 1 193 ? -14.827 3.469 13.961 1.00 86.12 193 ALA A N 1
ATOM 1568 C CA . ALA A 1 193 ? -16.074 4.081 13.523 1.00 86.12 193 ALA A CA 1
ATOM 1569 C C . ALA A 1 193 ? -16.619 3.462 12.223 1.00 86.12 193 ALA A C 1
ATOM 1571 O O . ALA A 1 193 ? -17.835 3.387 12.048 1.00 86.12 193 ALA A O 1
ATOM 1572 N N . CYS A 1 194 ? -15.755 2.975 11.329 1.00 82.56 194 CYS A N 1
ATOM 1573 C CA . CYS A 1 194 ? -16.178 2.244 10.133 1.00 82.56 194 CYS A CA 1
ATOM 1574 C C . CYS A 1 194 ? -16.730 0.852 10.480 1.00 82.56 194 CYS A C 1
ATOM 1576 O O . CYS A 1 194 ? -17.751 0.445 9.924 1.00 82.56 194 CYS A O 1
ATOM 1578 N N . ARG A 1 195 ? -16.122 0.136 11.435 1.00 75.00 195 ARG A N 1
ATOM 1579 C CA . ARG A 1 195 ? -16.615 -1.176 11.898 1.00 75.00 195 ARG A CA 1
ATOM 1580 C C . ARG A 1 195 ? -17.996 -1.094 12.558 1.00 75.00 195 ARG A C 1
ATOM 1582 O O . ARG A 1 195 ? -18.802 -1.993 12.364 1.00 75.00 195 ARG A O 1
ATOM 1589 N N . GLY A 1 196 ? -18.284 -0.018 13.292 1.00 62.59 196 GLY A N 1
ATOM 1590 C CA . GLY A 1 196 ? -19.582 0.193 13.950 1.00 62.59 196 GLY A CA 1
ATOM 1591 C C . GLY A 1 196 ? -20.735 0.619 13.028 1.00 62.59 196 GLY A C 1
ATOM 1592 O O . GLY A 1 196 ? -21.868 0.684 13.489 1.00 62.59 196 GLY A O 1
ATOM 1593 N N . ASN A 1 197 ? -20.461 0.919 11.753 1.00 58.31 197 ASN A N 1
ATOM 1594 C CA . ASN A 1 197 ? -21.436 1.432 10.778 1.00 58.31 197 ASN A CA 1
ATOM 1595 C C . ASN A 1 197 ? -21.619 0.504 9.554 1.00 58.31 197 ASN A C 1
ATOM 1597 O O . ASN A 1 197 ? -21.933 0.988 8.469 1.00 58.31 197 ASN A O 1
ATOM 1601 N N . ASP A 1 198 ? -21.365 -0.805 9.688 1.00 54.12 198 ASP A N 1
ATOM 1602 C CA . ASP A 1 198 ? -21.467 -1.806 8.603 1.00 54.12 198 ASP A CA 1
ATOM 1603 C C . ASP A 1 198 ? -20.610 -1.520 7.348 1.00 54.12 198 ASP A C 1
ATOM 1605 O O . ASP A 1 198 ? -20.828 -2.096 6.280 1.00 54.12 198 ASP A O 1
ATOM 1609 N N . TYR A 1 199 ? -19.560 -0.696 7.460 1.00 54.75 199 TYR A N 1
ATOM 1610 C CA . TYR A 1 199 ? -18.668 -0.370 6.336 1.00 54.75 199 TYR A CA 1
ATOM 1611 C C . TYR A 1 199 ? -18.021 -1.617 5.706 1.00 54.75 199 TYR A C 1
ATOM 1613 O O . TYR A 1 199 ? -17.828 -1.685 4.494 1.00 54.75 199 TYR A O 1
ATOM 1621 N N . GLN A 1 200 ? -17.709 -2.633 6.520 1.00 49.97 200 GLN A N 1
ATOM 1622 C CA . GLN A 1 200 ? -17.106 -3.876 6.032 1.00 49.97 200 GLN A CA 1
ATOM 1623 C C . GLN A 1 200 ? -18.114 -4.851 5.409 1.00 49.97 200 GLN A C 1
ATOM 1625 O O . GLN A 1 200 ? -17.716 -5.654 4.570 1.00 49.97 200 GLN A O 1
ATOM 1630 N N . ALA A 1 201 ? -19.401 -4.779 5.764 1.00 44.53 201 ALA A N 1
ATOM 1631 C CA . ALA A 1 201 ? -20.425 -5.645 5.175 1.00 44.53 201 ALA A CA 1
ATOM 1632 C C . ALA A 1 201 ? -20.725 -5.250 3.719 1.00 44.53 201 ALA A C 1
ATOM 1634 O O . ALA A 1 201 ? -20.927 -6.114 2.872 1.00 44.53 201 ALA A O 1
ATOM 1635 N N . VAL A 1 202 ? -20.670 -3.950 3.410 1.00 44.50 202 VAL A N 1
ATOM 1636 C CA . VAL A 1 202 ? -20.911 -3.424 2.055 1.00 44.50 202 VAL A CA 1
ATOM 1637 C C . VAL A 1 202 ? -19.761 -3.746 1.093 1.00 44.50 202 VAL A C 1
ATOM 1639 O O . VAL A 1 202 ? -20.009 -3.977 -0.082 1.00 44.50 202 VAL A O 1
ATOM 1642 N N . ASN A 1 203 ? -18.518 -3.816 1.584 1.00 44.97 203 ASN A N 1
ATOM 1643 C CA . ASN A 1 203 ? -17.334 -4.048 0.746 1.00 44.97 203 ASN A CA 1
ATOM 1644 C C . ASN A 1 203 ? -16.958 -5.534 0.562 1.00 44.97 203 ASN A C 1
ATOM 1646 O O . ASN A 1 203 ? -16.076 -5.815 -0.238 1.00 44.97 203 ASN A O 1
ATOM 1650 N N . ARG A 1 204 ? -17.593 -6.477 1.279 1.00 42.78 204 ARG A N 1
ATOM 1651 C CA . ARG A 1 204 ? -17.363 -7.933 1.125 1.00 42.78 204 ARG A CA 1
ATOM 1652 C C . ARG A 1 204 ? -18.422 -8.649 0.274 1.00 42.78 204 ARG A C 1
ATOM 1654 O O . ARG A 1 204 ? -18.289 -9.843 0.027 1.00 42.78 204 ARG A O 1
ATOM 1661 N N . LEU A 1 205 ? -19.493 -7.954 -0.115 1.00 33.59 205 LEU A N 1
ATOM 1662 C CA . LEU A 1 205 ? -20.664 -8.530 -0.797 1.00 33.59 205 LEU A CA 1
ATOM 1663 C C . LEU A 1 205 ? -20.860 -8.022 -2.238 1.00 33.59 205 LEU A C 1
ATOM 1665 O O . LEU A 1 205 ? -21.866 -8.363 -2.859 1.00 33.59 205 LEU A O 1
ATOM 1669 N N . SER A 1 206 ? -19.932 -7.214 -2.758 1.00 37.25 206 SER A N 1
ATOM 1670 C CA . SER A 1 206 ? -19.967 -6.632 -4.110 1.00 37.25 206 SER A CA 1
ATOM 1671 C C . SER A 1 206 ? -18.957 -7.276 -5.054 1.00 37.25 206 SER A C 1
ATOM 1673 O O . SER A 1 206 ? -17.760 -7.275 -4.692 1.00 37.25 206 SER A O 1
#

Solvent-accessible surface area (backbone atoms only — not comparable to full-atom values): 11837 Å² total; per-residue (Å²): 118,50,81,48,41,40,61,77,93,49,63,66,67,60,51,54,52,54,47,55,55,47,64,76,41,56,96,64,64,69,68,33,34,37,38,44,32,64,64,85,44,85,85,48,86,71,42,47,73,61,66,64,41,48,54,51,64,47,45,77,89,54,85,86,69,44,58,58,70,75,57,46,55,50,66,70,37,92,77,41,49,26,38,37,43,32,23,33,65,35,72,74,47,56,69,63,56,39,43,26,53,52,42,23,44,49,38,50,52,34,40,73,75,72,53,75,86,51,66,65,57,52,50,54,50,54,59,50,42,71,38,80,83,35,54,79,50,72,97,60,92,58,53,66,69,49,51,52,16,51,42,49,7,53,52,50,29,28,68,75,70,32,57,64,61,49,51,54,47,56,74,79,43,66,52,89,94,51,80,41,83,58,47,58,58,47,47,54,51,48,46,55,56,35,63,78,64,53,53,62,62,64,69,74,75,113

Mean predicted aligned error: 6.01 Å

pLDDT: mean 85.84, std 11.97, range [33.59, 96.75]